Protein AF-0000000087527135 (afdb_homodimer)

Foldseek 3Di:
DALCVLVVLCVVLVHDLCRLCVQQVHDSVVNVCRNVVVDPDAQSSVLSSLVCQLPPDDPDPDDQDFQCVVVVDPCLVVAVCNVVVNRLSSLSDPDGDDVQLVNPGGPSSNVRVVPDCSRVVRD/DALCVLVVLCVVLVHDLCRLCVQQVHDSVVNVCRNVVVDPDAQSSVLSSLVCQLPPDDPDPDDQDFQCVVVVDDCLVVAVCNVVVNRLSSLNDPDGDDVQLVNPDGPSSNVRVVPDCSRVVRD

Organism: NCBI:txid1859131

Solvent-accessible surface area (backbone atoms only — not comparable to full-atom values): 13880 Å² total; per-residue (Å²): 119,52,30,67,53,52,46,49,52,38,53,72,71,68,44,52,66,61,56,45,13,43,50,69,72,49,49,49,65,55,47,51,27,25,49,70,56,79,36,82,61,52,67,74,58,50,49,50,52,49,50,48,52,59,32,38,68,56,93,68,73,73,73,80,56,34,36,44,74,77,68,64,52,88,58,45,89,79,17,48,28,50,46,30,68,25,34,56,43,41,79,74,50,44,70,43,69,51,76,87,42,67,72,48,57,72,70,62,24,47,63,50,39,70,73,30,64,60,51,51,77,50,105,119,50,29,66,52,52,46,48,52,38,54,73,71,69,43,50,63,61,56,45,14,44,48,70,71,51,50,50,66,56,46,52,28,25,49,70,56,79,36,82,62,51,68,73,57,52,50,49,54,50,50,47,52,58,30,39,69,55,94,67,75,73,74,80,57,34,36,45,74,76,68,64,52,86,60,45,87,80,17,48,29,51,46,31,68,27,32,57,42,42,79,72,51,43,68,43,70,51,75,86,40,69,73,46,55,71,71,64,23,47,66,51,39,68,73,30,62,60,52,49,74,50,101

InterPro domains:
  IPR001387 Cro/C1-type, helix-turn-helix domain [PF01381] (9-40)
  IPR001387 Cro/C1-type, helix-turn-helix domain [PS50943] (8-37)
  IPR001387 Cro/C1-type, helix-turn-helix domain [cd00093] (9-37)
  IPR010982 Lambda repressor-like, DNA-binding domain superfamily [G3DSA:1.10.260.40] (1-66)
  IPR010982 Lambda repressor-like, DNA-binding domain superfamily [SSF47413] (1-45)

Radius of gyration: 17.7 Å; Cα contacts (8 Å, |Δi|>4): 325; chains: 2; bounding box: 41×42×46 Å

Secondary structure (DSSP, 8-state):
--HHHHHHHHHHTT--HHHHHHHHTS-HHHHHHHHHTSSPPPHHHHHHHHHHHHTS--SS-PPPPPHHHHHT-S-GGGSHHHHTT-GGGTTTSSS---TTTTT--HHHHHHHHTTSHHHHTT-/--HHHHHHHHHHTT--HHHHHHHHTS-HHHHHHHHHTSSPPPHHHHHHHHHHHHTS--SS-PPPPPHHHHHT-S-GGGSHHHHTT-GGGTTTSSS---TTTTT--HHHHHHHHTTSHHHHTT-

Nearest PDB structures (foldseek):
  2ox6-assembly2_C  TM=9.110E-01  e=1.730E-02  Shewanella oneidensis MR-1
  2b5a-assembly1_A  TM=8.719E-01  e=1.932E-02  [Bacillus] caldolyticus
  4yba-assembly1_A  TM=8.610E-01  e=1.932E-02  Klebsiella pneumoniae
  1b0n-assembly1_A  TM=8.386E-01  e=1.637E-02  Bacillus subtilis
  8ezt-assembly1_D-2  TM=6.751E-01  e=4.858E-03  Legionella pneumophila

Sequence (246 aa):
MTSNEFSYYRKKLGKTQKSLAGLLGVSIKAVQSYEQGWRSVPLHIERKVYFLLVNRRRNSSGKKKDCWTLTKCDCKKECPAWEFQAGHLCWFLNGTLCACTAGQEGKEKMEICRTCEVLTSQLMTSNEFSYYRKKLGKTQKSLAGLLGVSIKAVQSYEQGWRSVPLHIERKVYFLLVNRRRNSSGKKKDCWTLTKCDCKKECPAWEFQAGHLCWFLNGTLCACTAGQEGKEKMEICRTCEVLTSQL

pLDDT: mean 92.88, std 7.51, range [57.69, 98.75]

Structure (mmCIF, N/CA/C/O backbone):
data_AF-0000000087527135-model_v1
#
loop_
_entity.id
_entity.type
_entity.pdbx_description
1 polymer 'Helix-turn-helix protein'
#
loop_
_atom_site.group_PDB
_atom_site.id
_atom_site.type_symbol
_atom_site.label_atom_id
_atom_site.label_alt_id
_atom_site.label_comp_id
_atom_site.label_asym_id
_atom_site.label_entity_id
_atom_site.label_seq_id
_atom_site.pdbx_PDB_ins_code
_atom_site.Cartn_x
_atom_site.Cartn_y
_atom_site.Cartn_z
_atom_site.occupancy
_atom_site.B_iso_or_equiv
_atom_site.auth_seq_id
_atom_site.auth_comp_id
_atom_site.auth_asym_id
_atom_site.auth_atom_id
_atom_site.pdbx_PDB_model_num
ATOM 1 N N . MET A 1 1 ? 2.307 -13.852 7.641 1 93.88 1 MET A N 1
ATOM 2 C CA . MET A 1 1 ? 2.119 -14.688 6.453 1 93.88 1 MET A CA 1
ATOM 3 C C . MET A 1 1 ? 3.15 -15.805 6.406 1 93.88 1 MET A C 1
ATOM 5 O O . MET A 1 1 ? 4.352 -15.562 6.52 1 93.88 1 MET A O 1
ATOM 9 N N . THR A 1 2 ? 2.646 -17 6.312 1 95.69 2 THR A N 1
ATOM 10 C CA . THR A 1 2 ? 3.547 -18.141 6.25 1 95.69 2 THR A CA 1
ATOM 11 C C . THR A 1 2 ? 4.051 -18.359 4.824 1 95.69 2 THR A C 1
ATOM 13 O O . THR A 1 2 ? 3.543 -17.75 3.883 1 95.69 2 THR A O 1
ATOM 16 N N . SER A 1 3 ? 5.152 -19.25 4.719 1 97.5 3 SER A N 1
ATOM 17 C CA . SER A 1 3 ? 5.684 -19.609 3.406 1 97.5 3 SER A CA 1
ATOM 18 C C . SER A 1 3 ? 4.617 -20.266 2.535 1 97.5 3 SER A C 1
ATOM 20 O O . SER A 1 3 ? 4.516 -19.969 1.342 1 97.5 3 SER A O 1
ATOM 22 N N . ASN A 1 4 ? 3.77 -21.047 3.143 1 97.69 4 ASN A N 1
ATOM 23 C CA . ASN A 1 4 ? 2.707 -21.719 2.398 1 97.69 4 ASN A CA 1
ATOM 24 C C . ASN A 1 4 ? 1.657 -20.734 1.904 1 97.69 4 ASN A C 1
ATOM 26 O O . ASN A 1 4 ? 1.158 -20.859 0.785 1 97.69 4 ASN A O 1
ATOM 30 N N . GLU A 1 5 ? 1.261 -19.828 2.764 1 97.56 5 GLU A N 1
ATOM 31 C CA . GLU A 1 5 ? 0.301 -18.812 2.371 1 97.56 5 GLU A CA 1
ATOM 32 C C . GLU A 1 5 ? 0.837 -17.953 1.223 1 97.56 5 GLU A C 1
ATOM 34 O O . GLU A 1 5 ? 0.1 -17.625 0.293 1 97.56 5 GLU A O 1
ATOM 39 N N . PHE A 1 6 ? 2.172 -17.594 1.327 1 98.38 6 PHE A N 1
ATOM 40 C CA . PHE A 1 6 ? 2.791 -16.781 0.28 1 98.38 6 PHE A CA 1
ATOM 41 C C . PHE A 1 6 ? 2.709 -17.5 -1.067 1 98.38 6 PHE A C 1
ATOM 43 O O . PHE A 1 6 ? 2.338 -16.891 -2.074 1 98.38 6 PHE A O 1
ATOM 50 N N . SER A 1 7 ? 2.98 -18.797 -1.065 1 98.31 7 SER A N 1
ATOM 51 C CA . SER A 1 7 ? 2.904 -19.609 -2.275 1 98.31 7 SER A CA 1
ATOM 52 C C . SER A 1 7 ? 1.469 -19.719 -2.777 1 98.31 7 SER A C 1
ATOM 54 O O . SER A 1 7 ? 1.217 -19.625 -3.98 1 98.31 7 SER A O 1
ATOM 56 N N . TYR A 1 8 ? 0.607 -19.922 -1.831 1 98.5 8 TYR A N 1
ATOM 57 C CA . TYR A 1 8 ? -0.806 -20.047 -2.17 1 98.5 8 TYR A CA 1
ATOM 58 C C . TYR A 1 8 ? -1.317 -18.781 -2.842 1 98.5 8 TYR A C 1
ATOM 60 O O . TYR A 1 8 ? -1.976 -18.844 -3.883 1 98.5 8 TYR A O 1
ATOM 68 N N . TYR A 1 9 ? -1.045 -17.594 -2.25 1 98.19 9 TYR A N 1
ATOM 69 C CA . TYR A 1 9 ? -1.545 -16.328 -2.764 1 98.19 9 TYR A CA 1
ATOM 70 C C . TYR A 1 9 ? -0.886 -15.977 -4.094 1 98.19 9 TYR A C 1
ATOM 72 O O . TYR A 1 9 ? -1.516 -15.375 -4.969 1 98.19 9 TYR A O 1
ATOM 80 N N . ARG A 1 10 ? 0.427 -16.328 -4.25 1 98.38 10 ARG A N 1
ATOM 81 C CA . ARG A 1 10 ? 1.048 -16.125 -5.555 1 98.38 10 ARG A CA 1
ATOM 82 C C . ARG A 1 10 ? 0.297 -16.891 -6.645 1 98.38 10 ARG A C 1
ATOM 84 O O . ARG A 1 10 ? 0.022 -16.328 -7.711 1 98.38 10 ARG A O 1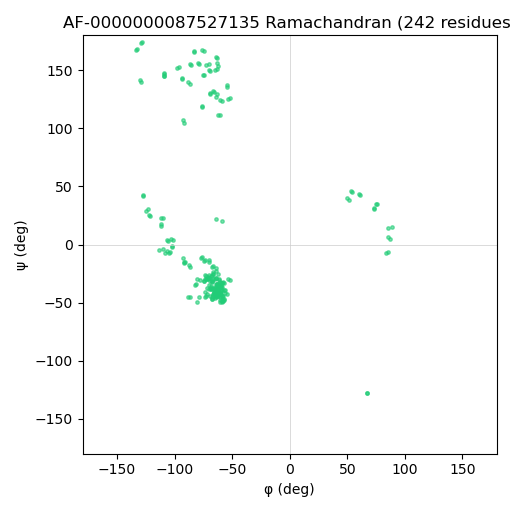
ATOM 91 N N . LYS A 1 11 ? 0.031 -18.156 -6.379 1 98.19 11 LYS A N 1
ATOM 92 C CA . LYS A 1 11 ? -0.678 -18.984 -7.344 1 98.19 11 LYS A CA 1
ATOM 93 C C . LYS A 1 11 ? -2.09 -18.469 -7.59 1 98.19 11 LYS A C 1
ATOM 95 O O . LYS A 1 11 ? -2.58 -18.5 -8.719 1 98.19 11 LYS A O 1
ATOM 100 N N . LYS A 1 12 ? -2.723 -18 -6.496 1 97.06 12 LYS A N 1
ATOM 101 C CA . LYS A 1 12 ? -4.062 -17.438 -6.625 1 97.06 12 LYS A CA 1
ATOM 102 C C . LYS A 1 12 ? -4.055 -16.203 -7.531 1 97.06 12 LYS A C 1
ATOM 104 O O . LYS A 1 12 ? -5.016 -15.961 -8.266 1 97.06 12 LYS A O 1
ATOM 109 N N . LEU A 1 13 ? -3.006 -15.422 -7.484 1 97.06 13 LEU A N 1
ATOM 110 C CA . LEU A 1 13 ? -2.84 -14.25 -8.336 1 97.06 13 LEU A CA 1
ATOM 111 C C . LEU A 1 13 ? -2.518 -14.664 -9.773 1 97.06 13 LEU A C 1
ATOM 113 O O . LEU A 1 13 ? -2.533 -13.836 -10.68 1 97.06 13 LEU A O 1
ATOM 117 N N . GLY A 1 14 ? -2.16 -15.969 -9.969 1 96.81 14 GLY A N 1
ATOM 118 C CA . GLY A 1 14 ? -1.789 -16.469 -11.281 1 96.81 14 GLY A CA 1
ATOM 119 C C . GLY A 1 14 ? -0.428 -15.992 -11.742 1 96.81 14 GLY A C 1
ATOM 120 O O . GLY A 1 14 ? -0.217 -15.766 -12.938 1 96.81 14 GLY A O 1
ATOM 121 N N . LYS A 1 15 ? 0.457 -15.766 -10.844 1 98.06 15 LYS A N 1
ATOM 122 C CA . LYS A 1 15 ? 1.762 -15.211 -11.203 1 98.06 15 LYS A CA 1
ATOM 123 C C . LYS A 1 15 ? 2.861 -16.266 -11.055 1 98.06 15 LYS A C 1
ATOM 125 O O . LYS A 1 15 ? 2.82 -17.094 -10.141 1 98.06 15 LYS A O 1
ATOM 130 N N . THR A 1 16 ? 3.846 -16.172 -11.898 1 98.44 16 THR A N 1
ATOM 131 C CA . THR A 1 16 ? 5.09 -16.906 -11.695 1 98.44 16 THR A CA 1
ATOM 132 C C . THR A 1 16 ? 5.938 -16.234 -10.617 1 98.44 16 THR A C 1
ATOM 134 O O . THR A 1 16 ? 5.629 -15.125 -10.18 1 98.44 16 THR A O 1
ATOM 137 N N . GLN A 1 17 ? 6.973 -16.984 -10.18 1 98.56 17 GLN A N 1
ATOM 138 C CA . GLN A 1 17 ? 7.871 -16.375 -9.195 1 98.56 17 GLN A CA 1
ATOM 139 C C . GLN A 1 17 ? 8.523 -15.117 -9.758 1 98.56 17 GLN A C 1
ATOM 141 O O . GLN A 1 17 ? 8.672 -14.117 -9.047 1 98.56 17 GLN A O 1
ATOM 146 N N . LYS A 1 18 ? 8.836 -15.148 -11 1 97.75 18 LYS A N 1
ATOM 147 C CA . LYS A 1 18 ? 9.469 -14.008 -11.664 1 97.75 18 LYS A CA 1
ATOM 148 C C . LYS A 1 18 ? 8.508 -12.82 -11.758 1 97.75 18 LYS A C 1
ATOM 150 O O . LYS A 1 18 ? 8.883 -11.688 -11.445 1 97.75 18 LYS A O 1
ATOM 155 N N . SER A 1 19 ? 7.281 -13.062 -12.18 1 96.94 19 SER A N 1
ATOM 156 C CA . SER A 1 19 ? 6.285 -12.008 -12.336 1 96.94 19 SER A CA 1
ATOM 157 C C . SER A 1 19 ? 5.941 -11.375 -10.992 1 96.94 19 SER A C 1
ATOM 159 O O . SER A 1 19 ? 5.84 -10.148 -10.891 1 96.94 19 SER A O 1
ATOM 161 N N . LEU A 1 20 ? 5.77 -12.203 -9.961 1 98.06 20 LEU A N 1
ATOM 162 C CA . LEU A 1 20 ? 5.453 -11.672 -8.641 1 98.06 20 LEU A CA 1
ATOM 163 C C . LEU A 1 20 ? 6.605 -10.836 -8.094 1 98.06 20 LEU A C 1
ATOM 165 O O . LEU A 1 20 ? 6.387 -9.797 -7.469 1 98.06 20 LEU A O 1
ATOM 169 N N . ALA A 1 21 ? 7.848 -11.312 -8.32 1 97.5 21 ALA A N 1
ATOM 170 C CA . ALA A 1 21 ? 9.023 -10.555 -7.887 1 97.5 21 ALA A CA 1
ATOM 171 C C . ALA A 1 21 ? 9.023 -9.148 -8.469 1 97.5 21 ALA A C 1
ATOM 173 O O . ALA A 1 21 ? 9.32 -8.18 -7.766 1 97.5 21 ALA A O 1
ATOM 174 N N . GLY A 1 22 ? 8.656 -9.055 -9.711 1 94.56 22 GLY A N 1
ATOM 175 C CA . GLY A 1 22 ? 8.547 -7.754 -10.359 1 94.56 22 GLY A CA 1
ATOM 176 C C . GLY A 1 22 ? 7.477 -6.871 -9.75 1 94.56 22 GLY A C 1
ATOM 177 O O . GLY A 1 22 ? 7.699 -5.676 -9.531 1 94.56 22 GLY A O 1
ATOM 178 N N . LEU A 1 23 ? 6.336 -7.414 -9.438 1 95.44 23 LEU A N 1
ATOM 179 C CA . LEU A 1 23 ? 5.223 -6.668 -8.867 1 95.44 23 LEU A CA 1
ATOM 180 C C . LEU A 1 23 ? 5.559 -6.184 -7.457 1 95.44 23 LEU A C 1
ATOM 182 O O . LEU A 1 23 ? 5.105 -5.117 -7.039 1 95.44 23 LEU A O 1
ATOM 186 N N . LEU A 1 24 ? 6.398 -6.992 -6.762 1 96 24 LEU A N 1
ATOM 187 C CA . LEU A 1 24 ? 6.727 -6.672 -5.379 1 96 24 LEU A CA 1
ATOM 188 C C . LEU A 1 24 ? 7.984 -5.812 -5.301 1 96 24 LEU A C 1
ATOM 190 O O . LEU A 1 24 ? 8.266 -5.211 -4.266 1 96 24 LEU A O 1
ATOM 194 N N . GLY A 1 25 ? 8.719 -5.758 -6.363 1 93.12 25 GLY A N 1
ATOM 195 C CA . GLY A 1 25 ? 9.953 -4.992 -6.375 1 93.12 25 GLY A CA 1
ATOM 196 C C . GLY A 1 25 ? 11.086 -5.672 -5.629 1 93.12 25 GLY A C 1
ATOM 197 O O . GLY A 1 25 ? 11.859 -5.012 -4.926 1 93.12 25 GLY A O 1
ATOM 198 N N . VAL A 1 26 ? 11.109 -6.949 -5.703 1 95.25 26 VAL A N 1
ATOM 199 C CA . VAL A 1 26 ? 12.172 -7.715 -5.062 1 95.25 26 VAL A CA 1
ATOM 200 C C . VAL A 1 26 ? 12.781 -8.695 -6.062 1 95.25 26 VAL A C 1
ATOM 202 O O . VAL A 1 26 ? 12.32 -8.789 -7.203 1 95.25 26 VAL A O 1
ATOM 205 N N . SER A 1 27 ? 13.844 -9.344 -5.648 1 96.81 27 SER A N 1
ATOM 206 C CA . SER A 1 27 ? 14.492 -10.32 -6.52 1 96.81 27 SER A CA 1
ATOM 207 C C . SER A 1 27 ? 13.734 -11.641 -6.535 1 96.81 27 SER A C 1
ATOM 209 O O . SER A 1 27 ? 13.023 -11.969 -5.586 1 96.81 27 SER A O 1
ATOM 211 N N . ILE A 1 28 ? 13.93 -12.383 -7.652 1 97.94 28 ILE A N 1
ATOM 212 C CA . ILE A 1 28 ? 13.344 -13.719 -7.75 1 97.94 28 ILE A CA 1
ATOM 213 C C . ILE A 1 28 ? 13.859 -14.594 -6.609 1 97.94 28 ILE A C 1
ATOM 215 O O . ILE A 1 28 ? 13.133 -15.438 -6.086 1 97.94 28 ILE A O 1
ATOM 219 N N . LYS A 1 29 ? 15.07 -14.391 -6.18 1 98.56 29 LYS A N 1
ATOM 220 C CA . LYS A 1 29 ? 15.648 -15.148 -5.074 1 98.56 29 LYS A CA 1
ATOM 221 C C . LYS A 1 29 ? 14.914 -14.867 -3.768 1 98.56 29 LYS A C 1
ATOM 223 O O . LYS A 1 29 ? 14.75 -15.766 -2.936 1 98.56 29 LYS A O 1
ATOM 228 N N . ALA A 1 30 ? 14.5 -13.594 -3.605 1 98.31 30 ALA A N 1
ATOM 229 C CA . ALA A 1 30 ? 13.734 -13.25 -2.408 1 98.31 30 ALA A CA 1
ATOM 230 C C . ALA A 1 30 ? 12.406 -13.992 -2.375 1 98.31 30 ALA A C 1
ATOM 232 O O . ALA A 1 30 ? 12.016 -14.539 -1.34 1 98.31 30 ALA A O 1
ATOM 233 N N . VAL A 1 31 ? 11.781 -14.07 -3.455 1 98.62 31 VAL A N 1
ATOM 234 C CA . VAL A 1 31 ? 10.508 -14.773 -3.553 1 98.62 31 VAL A CA 1
ATOM 235 C C . VAL A 1 31 ? 10.711 -16.266 -3.271 1 98.62 31 VAL A C 1
ATOM 237 O O . VAL A 1 31 ? 9.945 -16.859 -2.52 1 98.62 31 VAL A O 1
ATOM 240 N N . GLN A 1 32 ? 11.781 -16.75 -3.936 1 98.69 32 GLN A N 1
ATOM 241 C CA . GLN A 1 32 ? 12.086 -18.156 -3.703 1 98.69 32 GLN A CA 1
ATOM 242 C C . GLN A 1 32 ? 12.367 -18.422 -2.227 1 98.69 32 GLN A C 1
ATOM 244 O O . GLN A 1 32 ? 11.898 -19.422 -1.671 1 98.69 32 GLN A O 1
ATOM 249 N N . SER A 1 33 ? 13.023 -17.562 -1.565 1 98.62 33 SER A N 1
ATOM 250 C CA . SER A 1 33 ? 13.367 -17.703 -0.153 1 98.62 33 SER A CA 1
ATOM 251 C C . SER A 1 33 ? 12.125 -17.625 0.727 1 98.62 33 SER A C 1
ATOM 253 O O . SER A 1 33 ? 12.008 -18.344 1.725 1 98.62 33 SER A O 1
ATOM 255 N N . TYR A 1 34 ? 11.156 -16.766 0.407 1 98.44 34 TYR A N 1
ATOM 256 C CA . TYR A 1 34 ? 9.906 -16.672 1.147 1 98.44 34 TYR A CA 1
ATOM 257 C C . TYR A 1 34 ? 9.109 -17.969 1.03 1 98.44 34 TYR A C 1
ATOM 259 O O . TYR A 1 34 ? 8.594 -18.484 2.027 1 98.44 34 TYR A O 1
ATOM 267 N N . GLU A 1 35 ? 9.086 -18.516 -0.219 1 98.12 35 GLU A N 1
ATOM 268 C CA . GLU A 1 35 ? 8.25 -19.688 -0.49 1 98.12 35 GLU A CA 1
ATOM 269 C C . GLU A 1 35 ? 8.852 -20.938 0.13 1 98.12 35 GLU A C 1
ATOM 271 O O . GLU A 1 35 ? 8.117 -21.875 0.478 1 98.12 35 GLU A O 1
ATOM 276 N N . GLN A 1 36 ? 10.117 -20.938 0.292 1 97.69 36 GLN A N 1
ATOM 277 C CA . GLN A 1 36 ? 10.797 -22.094 0.834 1 97.69 36 GLN A CA 1
ATOM 278 C C . GLN A 1 36 ? 10.93 -22 2.352 1 97.69 36 GLN A C 1
ATOM 280 O O . GLN A 1 36 ? 11.281 -22.984 3.01 1 97.69 36 GLN A O 1
ATOM 285 N N . GLY A 1 37 ? 10.734 -20.859 2.887 1 97.38 37 GLY A N 1
ATOM 286 C CA . GLY A 1 37 ? 10.812 -20.672 4.328 1 97.38 37 GLY A CA 1
ATOM 287 C C . GLY A 1 37 ? 12.211 -20.344 4.812 1 97.38 37 GLY A C 1
ATOM 288 O O . GLY A 1 37 ? 12.477 -20.375 6.012 1 97.38 37 GLY A O 1
ATOM 289 N N . TRP A 1 38 ? 13.117 -19.969 3.93 1 97.5 38 TRP A N 1
ATOM 290 C CA . TRP A 1 38 ? 14.477 -19.594 4.301 1 97.5 38 TRP A CA 1
ATOM 291 C C . TRP A 1 38 ? 14.508 -18.219 4.945 1 97.5 38 TRP A C 1
ATOM 293 O O . TRP A 1 38 ? 15.383 -17.938 5.77 1 97.5 38 TRP A O 1
ATOM 303 N N . ARG A 1 39 ? 13.547 -17.375 4.48 1 96.69 39 ARG A N 1
ATOM 304 C CA . ARG A 1 39 ? 13.344 -16.047 5.043 1 96.69 39 ARG A CA 1
ATOM 305 C C . ARG A 1 39 ? 11.883 -15.812 5.387 1 96.69 39 ARG A C 1
ATOM 307 O O . ARG A 1 39 ? 10.984 -16.25 4.652 1 96.69 39 ARG A O 1
ATOM 314 N N . SER A 1 40 ? 11.727 -15.148 6.5 1 97.06 40 SER A N 1
ATOM 315 C CA . SER A 1 40 ? 10.359 -14.742 6.797 1 97.06 40 SER A CA 1
ATOM 316 C C . SER A 1 40 ? 9.891 -13.648 5.84 1 97.06 40 SER A C 1
ATOM 318 O O . SER A 1 40 ? 10.695 -12.852 5.359 1 97.06 40 SER A O 1
ATOM 320 N N . VAL A 1 41 ? 8.594 -13.656 5.598 1 97.12 41 VAL A N 1
ATOM 321 C CA . VAL A 1 41 ? 8.023 -12.633 4.727 1 97.12 41 VAL A CA 1
ATOM 322 C C . VAL A 1 41 ? 7.922 -11.312 5.48 1 97.12 41 VAL A C 1
ATOM 324 O O . VAL A 1 41 ? 7.203 -11.219 6.48 1 97.12 41 VAL A O 1
ATOM 327 N N . PRO A 1 42 ? 8.609 -10.305 4.992 1 95 42 PRO A N 1
ATOM 328 C CA . PRO A 1 42 ? 8.484 -9.008 5.656 1 95 42 PRO A CA 1
ATOM 329 C C . PRO A 1 42 ? 7.059 -8.453 5.605 1 95 42 PRO A C 1
ATOM 331 O O . PR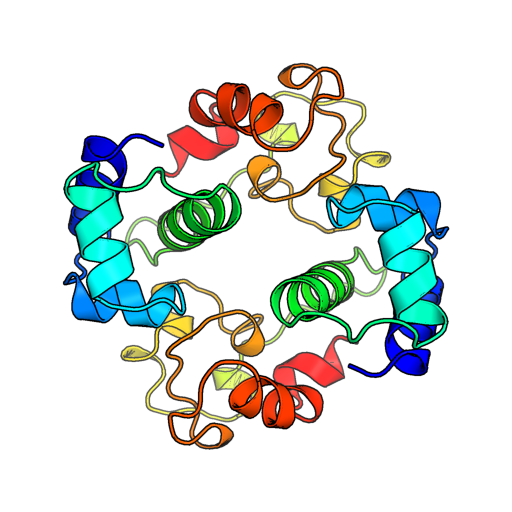O A 1 42 ? 6.316 -8.742 4.66 1 95 42 PRO A O 1
ATOM 334 N N . LEU A 1 43 ? 6.711 -7.629 6.566 1 93.62 43 LEU A N 1
ATOM 335 C CA . LEU A 1 43 ? 5.367 -7.082 6.703 1 93.62 43 LEU A CA 1
ATOM 336 C C . LEU A 1 43 ? 4.969 -6.301 5.457 1 93.62 43 LEU A C 1
ATOM 338 O O . LEU A 1 43 ? 3.826 -6.387 5 1 93.62 43 LEU A O 1
ATOM 342 N N . HIS A 1 44 ? 5.926 -5.41 4.984 1 92.12 44 HIS A N 1
ATOM 343 C CA . HIS A 1 44 ? 5.59 -4.57 3.842 1 92.12 44 HIS A CA 1
ATOM 344 C C . HIS A 1 44 ? 5.34 -5.414 2.594 1 92.12 44 HIS A C 1
ATOM 346 O O . HIS A 1 44 ? 4.539 -5.035 1.734 1 92.12 44 HIS A O 1
ATOM 352 N N . ILE A 1 45 ? 5.953 -6.629 2.42 1 95.69 45 ILE A N 1
ATOM 353 C CA . ILE A 1 45 ? 5.727 -7.543 1.306 1 95.69 45 ILE A CA 1
ATOM 354 C C . ILE A 1 45 ? 4.363 -8.219 1.459 1 95.69 45 ILE A C 1
ATOM 356 O O . ILE A 1 45 ? 3.613 -8.344 0.487 1 95.69 45 ILE A O 1
ATOM 360 N N . GLU A 1 46 ? 4.047 -8.594 2.723 1 96.88 46 GLU A N 1
ATOM 361 C CA . GLU A 1 46 ? 2.746 -9.188 3.012 1 96.88 46 GLU A CA 1
ATOM 362 C C . GLU A 1 46 ? 1.61 -8.242 2.631 1 96.88 46 GLU A C 1
ATOM 364 O O . GLU A 1 46 ? 0.651 -8.648 1.973 1 96.88 46 GLU A O 1
ATOM 369 N N . ARG A 1 47 ? 1.717 -7.039 3.037 1 95.56 47 ARG A N 1
ATOM 370 C CA . ARG A 1 47 ? 0.681 -6.051 2.758 1 95.56 47 ARG A CA 1
ATOM 371 C C . ARG A 1 47 ? 0.531 -5.824 1.258 1 95.56 47 ARG A C 1
ATOM 373 O O . ARG A 1 47 ? -0.582 -5.633 0.762 1 95.56 47 ARG A O 1
ATOM 380 N N . LYS A 1 48 ? 1.669 -5.801 0.56 1 96 48 LYS A N 1
ATOM 381 C CA . LYS A 1 48 ? 1.604 -5.613 -0.887 1 96 48 LYS A CA 1
ATOM 382 C C . LYS A 1 48 ? 0.893 -6.785 -1.561 1 96 48 LYS A C 1
ATOM 384 O O . LYS A 1 48 ? 0.135 -6.59 -2.514 1 96 48 LYS A O 1
ATOM 389 N N . VAL A 1 49 ? 1.118 -8.023 -1.141 1 97.75 49 VAL A N 1
ATOM 390 C CA . VAL A 1 49 ? 0.45 -9.203 -1.688 1 97.75 49 VAL A CA 1
ATOM 391 C C . VAL A 1 49 ? -1.059 -9.086 -1.478 1 97.75 49 VAL A C 1
ATOM 393 O O . VAL A 1 49 ? -1.84 -9.297 -2.408 1 97.75 49 VAL A O 1
ATOM 396 N N . TYR A 1 50 ? -1.431 -8.688 -0.266 1 97.38 50 TYR A N 1
ATOM 397 C CA . TYR A 1 50 ? -2.852 -8.516 0.016 1 97.38 50 TYR A CA 1
ATOM 398 C C . TYR A 1 50 ? -3.451 -7.41 -0.844 1 97.38 50 TYR A C 1
ATOM 400 O O . TYR A 1 50 ? -4.586 -7.523 -1.312 1 97.38 50 TYR A O 1
ATOM 408 N N . PHE A 1 51 ? -2.717 -6.316 -1.019 1 96.69 51 PHE A N 1
ATOM 409 C CA . PHE A 1 51 ? -3.186 -5.207 -1.842 1 96.69 51 PHE A CA 1
ATOM 410 C C . PHE A 1 51 ? -3.488 -5.676 -3.26 1 96.69 51 PHE A C 1
ATOM 412 O O . PHE A 1 51 ? -4.523 -5.32 -3.83 1 96.69 51 PHE A O 1
ATOM 419 N N . LEU A 1 52 ? -2.58 -6.484 -3.803 1 96.88 52 LEU A N 1
ATOM 420 C CA . LEU A 1 52 ? -2.775 -7.008 -5.152 1 96.88 52 LEU A CA 1
ATOM 421 C C . LEU A 1 52 ? -3.99 -7.926 -5.207 1 96.88 52 LEU A C 1
ATOM 423 O O . LEU A 1 52 ? -4.781 -7.863 -6.152 1 96.88 52 LEU A O 1
ATOM 427 N N . LEU A 1 53 ? -4.172 -8.719 -4.184 1 96.5 53 LEU A N 1
ATOM 428 C CA . LEU A 1 53 ? -5.277 -9.672 -4.152 1 96.5 53 LEU A CA 1
ATOM 429 C C . LEU A 1 53 ? -6.617 -8.945 -4.059 1 96.5 53 LEU A C 1
ATOM 431 O O . LEU A 1 53 ? -7.566 -9.297 -4.762 1 96.5 53 LEU A O 1
ATOM 435 N N . VAL A 1 54 ? -6.68 -7.988 -3.217 1 94.81 54 VAL A N 1
ATOM 436 C CA . VAL A 1 54 ? -7.922 -7.277 -2.93 1 94.81 54 VAL A CA 1
ATOM 437 C C . VAL A 1 54 ? -8.328 -6.438 -4.141 1 94.81 54 VAL A C 1
ATOM 439 O O . VAL A 1 54 ? -9.516 -6.277 -4.422 1 94.81 54 VAL A O 1
ATOM 442 N N . ASN A 1 55 ? -7.371 -5.945 -4.895 1 93.81 55 ASN A N 1
ATOM 443 C CA . ASN A 1 55 ? -7.656 -5.02 -5.984 1 93.81 55 ASN A CA 1
ATOM 444 C C . ASN A 1 55 ? -7.633 -5.723 -7.34 1 93.81 55 ASN A C 1
ATOM 446 O O . ASN A 1 55 ? -7.715 -5.074 -8.383 1 93.81 55 ASN A O 1
ATOM 450 N N . ARG A 1 56 ? -7.445 -7.082 -7.293 1 93.25 56 ARG A N 1
ATOM 451 C CA . ARG A 1 56 ? -7.422 -7.832 -8.539 1 93.25 56 ARG A CA 1
ATOM 452 C C . ARG A 1 56 ? -8.773 -7.754 -9.258 1 93.25 56 ARG A C 1
ATOM 454 O O . ARG A 1 56 ? -9.82 -7.891 -8.625 1 93.25 56 ARG A O 1
ATOM 461 N N . ARG A 1 57 ? -8.711 -7.367 -10.477 1 89.19 57 ARG A N 1
ATOM 462 C CA . ARG A 1 57 ? -9.93 -7.289 -11.273 1 89.19 57 ARG A CA 1
ATOM 463 C C . ARG A 1 57 ? -10.602 -8.656 -11.383 1 89.19 57 ARG A C 1
ATOM 465 O O . ARG A 1 57 ? -9.961 -9.641 -11.773 1 89.19 57 ARG A O 1
ATOM 472 N N . ARG A 1 58 ? -11.844 -8.727 -10.672 1 78 58 ARG A N 1
ATOM 473 C CA . ARG A 1 58 ? -12.633 -9.953 -10.734 1 78 58 ARG A CA 1
ATOM 474 C C . ARG A 1 58 ? -13.898 -9.742 -11.555 1 78 58 ARG A C 1
ATOM 476 O O . ARG A 1 58 ? -14.305 -8.609 -11.805 1 78 58 ARG A O 1
ATOM 483 N N . ASN A 1 59 ? -14.266 -10.766 -12.203 1 66.75 59 ASN A N 1
ATOM 484 C CA . ASN A 1 59 ? -15.523 -10.727 -12.945 1 66.75 59 ASN A CA 1
ATOM 485 C C . ASN A 1 59 ? -16.688 -10.297 -12.062 1 66.75 59 ASN A C 1
ATOM 487 O O . ASN A 1 59 ? -17.656 -9.711 -12.547 1 66.75 59 ASN A O 1
ATOM 491 N N . SER A 1 60 ? -16.531 -10.648 -10.758 1 60.91 60 SER A N 1
ATOM 492 C CA . SER A 1 60 ? -17.672 -10.305 -9.906 1 60.91 60 SER A CA 1
ATOM 493 C C . SER A 1 60 ? -17.484 -8.938 -9.258 1 60.91 60 SER A C 1
ATOM 495 O O . SER A 1 60 ? -16.359 -8.57 -8.883 1 60.91 60 SER A O 1
ATOM 497 N N . SER A 1 61 ? -18.203 -7.98 -9.711 1 58.09 61 SER A N 1
ATOM 498 C CA . SER A 1 61 ? -18.141 -6.551 -9.43 1 58.09 61 SER A CA 1
ATOM 499 C C . SER A 1 61 ? -18.453 -6.266 -7.961 1 58.09 61 SER A C 1
ATOM 501 O O . SER A 1 61 ? -18.969 -5.203 -7.625 1 58.09 61 SER A O 1
ATOM 503 N N . GLY A 1 62 ? -18.312 -7.152 -7.09 1 62.03 62 GLY A N 1
ATOM 504 C CA . GLY A 1 62 ? -18.828 -6.629 -5.836 1 62.03 62 GLY A CA 1
ATOM 505 C C . GLY A 1 62 ? -17.984 -5.52 -5.25 1 62.03 62 GLY A C 1
ATOM 506 O O . GLY A 1 62 ? -16.766 -5.496 -5.441 1 62.03 62 GLY A O 1
ATOM 507 N N . LYS A 1 63 ? -18.625 -4.559 -4.934 1 75.31 63 LYS A N 1
ATOM 508 C CA . LYS A 1 63 ? -18.016 -3.377 -4.328 1 75.31 63 LYS A CA 1
ATOM 509 C C . LYS A 1 63 ? -17.328 -3.727 -3.006 1 75.31 63 LYS A C 1
ATOM 511 O O . LYS A 1 63 ? -17.875 -4.488 -2.203 1 75.31 63 LYS A O 1
ATOM 516 N N . LYS A 1 64 ? -16.031 -3.41 -2.859 1 87.12 64 LYS A N 1
ATOM 517 C CA . LYS A 1 64 ? -15.352 -3.496 -1.572 1 87.12 64 LYS A CA 1
ATOM 518 C C . LYS A 1 64 ? -16.094 -2.705 -0.5 1 87.12 64 LYS A C 1
ATOM 520 O O . LYS A 1 64 ? -16.547 -1.583 -0.748 1 87.12 64 LYS A O 1
ATOM 525 N N . LYS A 1 65 ? -16.406 -3.473 0.616 1 92.69 65 LYS A N 1
ATOM 526 C CA . LYS A 1 65 ? -17.094 -2.791 1.71 1 92.69 65 LYS A CA 1
ATOM 527 C C . LYS A 1 65 ? -16.094 -2.131 2.658 1 92.69 65 LYS A C 1
ATOM 529 O O . LYS A 1 65 ? -15.047 -2.701 2.957 1 92.69 65 LYS A O 1
ATOM 534 N N . ASP A 1 66 ? -16.422 -1.016 3.027 1 95.44 66 ASP A N 1
ATOM 535 C CA . ASP A 1 66 ? -15.586 -0.323 4.004 1 95.44 66 ASP A CA 1
ATOM 536 C C . ASP A 1 66 ? -15.695 -0.975 5.379 1 95.44 66 ASP A C 1
ATOM 538 O O . ASP A 1 66 ? -16.719 -1.573 5.711 1 95.44 66 ASP A O 1
ATOM 542 N N . CYS A 1 67 ? -14.703 -0.812 6.188 1 96.38 67 CYS A N 1
ATOM 543 C CA . CYS A 1 67 ? -14.633 -1.478 7.484 1 96.38 67 CYS A CA 1
ATOM 544 C C . CYS A 1 67 ? -15.773 -1.02 8.391 1 96.38 67 CYS A C 1
ATOM 546 O O . CYS A 1 67 ? -16.312 -1.812 9.156 1 96.38 67 CYS A O 1
ATOM 548 N N . TRP A 1 68 ? -16.156 0.213 8.266 1 94.88 68 TRP A N 1
ATOM 549 C CA . TRP A 1 68 ? -17.203 0.708 9.164 1 94.88 68 TRP A CA 1
ATOM 550 C C . TRP A 1 68 ? -18.562 0.114 8.805 1 94.88 68 TRP A C 1
ATOM 552 O O . TRP A 1 68 ? -19.453 0.029 9.648 1 94.88 68 TRP A O 1
ATOM 562 N N . THR A 1 69 ? -18.75 -0.192 7.586 1 94.31 69 THR A N 1
ATOM 563 C CA . THR A 1 69 ? -19.984 -0.857 7.176 1 94.31 69 THR A CA 1
ATOM 564 C C . THR A 1 69 ? -20.031 -2.291 7.695 1 94.31 69 THR A C 1
ATOM 566 O O . THR A 1 69 ? -21.062 -2.76 8.164 1 94.31 69 THR A O 1
ATOM 569 N N . LEU A 1 70 ? -18.922 -2.982 7.691 1 93.81 70 LEU A N 1
ATOM 570 C CA . LEU A 1 70 ? -18.859 -4.387 8.07 1 93.81 70 LEU A CA 1
ATOM 571 C C . LEU A 1 70 ? -18.812 -4.539 9.594 1 93.81 70 LEU A C 1
ATOM 573 O O . LEU A 1 70 ? -19.406 -5.461 10.148 1 93.81 70 LEU A O 1
ATOM 577 N N . THR A 1 71 ? -18.172 -3.617 10.266 1 90.94 71 THR A N 1
ATOM 578 C CA . THR A 1 71 ? -17.953 -3.775 11.695 1 90.94 71 THR A CA 1
ATOM 579 C C . THR A 1 71 ? -18.891 -2.875 12.492 1 90.94 71 THR A C 1
ATOM 581 O O . THR A 1 71 ? -18.922 -2.932 13.719 1 90.94 71 THR A O 1
ATOM 584 N N . LYS A 1 72 ? -19.641 -1.981 11.805 1 91.5 72 LYS A N 1
ATOM 585 C CA . LYS A 1 72 ? -20.531 -1.012 12.453 1 91.5 72 LYS A CA 1
ATOM 586 C C . LYS A 1 72 ? -19.734 -0.08 13.367 1 91.5 72 LYS A C 1
ATOM 588 O O . LYS A 1 72 ? -20.125 0.134 14.523 1 91.5 72 LYS A O 1
ATOM 593 N N . CYS A 1 73 ? -18.641 0.331 12.891 1 92.31 73 CYS A N 1
ATOM 594 C CA . CYS A 1 73 ? -17.766 1.232 13.617 1 92.31 73 CYS A CA 1
ATOM 595 C C . CYS A 1 73 ? -18.406 2.598 13.812 1 92.31 73 CYS A C 1
ATOM 597 O O . CYS A 1 73 ? -18.891 3.205 12.852 1 92.31 73 CYS A O 1
ATOM 599 N N . ASP A 1 74 ? -18.375 3.119 15.055 1 88.62 74 ASP A N 1
ATOM 600 C CA . ASP A 1 74 ? -19.016 4.391 15.352 1 88.62 74 ASP A CA 1
ATOM 601 C C . ASP A 1 74 ? -17.984 5.504 15.531 1 88.62 74 ASP A C 1
ATOM 603 O O . ASP A 1 74 ? -18.344 6.641 15.852 1 88.62 74 ASP A O 1
ATOM 607 N N . CYS A 1 75 ? -16.734 5.234 15.352 1 89.31 75 CYS A N 1
ATOM 608 C CA . CYS A 1 75 ? -15.719 6.258 15.547 1 89.31 75 CYS A CA 1
ATOM 609 C C . CYS A 1 75 ? -14.914 6.473 14.273 1 89.31 75 CYS A C 1
ATOM 611 O O . CYS A 1 75 ? -13.758 6.895 14.328 1 89.31 75 CYS A O 1
ATOM 613 N N . LYS A 1 76 ? -15.547 6.141 13.125 1 91.44 76 LYS A N 1
ATOM 614 C CA . LYS A 1 76 ? -14.828 6.184 11.852 1 91.44 76 LYS A CA 1
ATOM 615 C C . LYS A 1 76 ? -14.344 7.594 11.539 1 91.44 76 LYS A C 1
ATOM 617 O O . LYS A 1 76 ? -13.266 7.773 10.969 1 91.44 76 LYS A O 1
ATOM 622 N N . LYS A 1 77 ? -15.008 8.648 11.953 1 93.5 77 LYS A N 1
ATOM 623 C CA . LYS A 1 77 ? -14.695 10.023 11.562 1 93.5 77 LYS A CA 1
ATOM 624 C C . LYS A 1 77 ? -13.344 10.461 12.125 1 93.5 77 LYS A C 1
ATOM 626 O O . LYS A 1 77 ? -12.734 11.406 11.625 1 93.5 77 LYS A O 1
ATOM 631 N N . GLU A 1 78 ? -12.859 9.727 13.156 1 93.06 78 GLU A N 1
ATOM 632 C CA . GLU A 1 78 ? -11.57 10.062 13.766 1 93.06 78 GLU A CA 1
ATOM 633 C C . GLU A 1 78 ? -10.469 9.117 13.289 1 93.06 78 GLU A C 1
ATOM 635 O O . GLU A 1 78 ? -9.305 9.289 13.641 1 93.06 78 GLU A O 1
ATOM 640 N N . CYS A 1 79 ? -10.82 8.227 12.523 1 94.94 79 CYS A N 1
ATOM 641 C CA . CYS A 1 79 ? -9.906 7.164 12.117 1 94.94 79 CYS A CA 1
ATOM 642 C C . CYS A 1 79 ? -9.203 7.516 10.812 1 94.94 79 CYS A C 1
ATOM 644 O O . CYS A 1 79 ? -9.82 8.062 9.898 1 94.94 79 CYS A O 1
ATOM 646 N N . PRO A 1 80 ? -7.977 7.176 10.688 1 95 80 PRO A N 1
ATOM 647 C CA . PRO A 1 80 ? -7.262 7.387 9.422 1 95 80 PRO A CA 1
ATOM 648 C C . PRO A 1 80 ? -7.938 6.691 8.242 1 95 80 PRO A C 1
ATOM 650 O O . PRO A 1 80 ? -7.887 7.188 7.113 1 95 80 PRO A O 1
ATOM 653 N N . ALA A 1 81 ? -8.547 5.562 8.484 1 95.56 81 ALA A N 1
ATOM 654 C CA . ALA A 1 81 ? -9.25 4.879 7.402 1 95.56 81 ALA A CA 1
ATOM 655 C C . ALA A 1 81 ? -10.297 5.789 6.773 1 95.56 81 ALA A C 1
ATOM 657 O O . ALA A 1 81 ? -10.516 5.75 5.559 1 95.56 81 ALA A O 1
ATOM 658 N N . TRP A 1 82 ? -11 6.582 7.586 1 94.81 82 TRP A N 1
ATOM 659 C CA . TRP A 1 82 ? -11.992 7.543 7.113 1 94.81 82 TRP A CA 1
ATOM 660 C C . TRP A 1 82 ? -11.312 8.742 6.461 1 94.81 82 TRP A C 1
ATOM 662 O O . TRP A 1 82 ? -11.695 9.164 5.367 1 94.81 82 TRP A O 1
ATOM 672 N N . GLU A 1 83 ? -10.281 9.25 7.094 1 94.88 83 GLU A N 1
ATOM 673 C CA . GLU A 1 83 ? -9.57 10.43 6.609 1 94.88 83 GLU A CA 1
ATOM 674 C C . GLU A 1 83 ? -8.977 10.18 5.223 1 94.88 83 GLU A C 1
ATOM 676 O O . GLU A 1 83 ? -8.969 11.078 4.379 1 94.88 83 GLU A O 1
ATOM 681 N N . PHE A 1 84 ? -8.523 8.984 4.996 1 95.56 84 PHE A N 1
ATOM 682 C CA . PHE A 1 84 ? -7.82 8.719 3.752 1 95.56 84 PHE A CA 1
ATOM 683 C C . PHE A 1 84 ? -8.641 7.793 2.855 1 95.56 84 PHE A C 1
ATOM 685 O O . PHE A 1 84 ? -8.086 7.098 2 1 95.56 84 PHE A O 1
ATOM 692 N N . GLN A 1 85 ? -9.898 7.668 3.105 1 93.12 85 GLN A N 1
ATOM 693 C CA . GLN A 1 85 ? -10.867 6.973 2.266 1 93.12 85 GLN A CA 1
ATOM 694 C C . GLN A 1 85 ? -10.406 5.551 1.956 1 93.12 85 GLN A C 1
ATOM 696 O O . GLN A 1 85 ? -10.43 5.125 0.8 1 93.12 85 GLN A O 1
ATOM 701 N N . ALA A 1 86 ? -9.953 4.922 3.061 1 94.75 86 ALA A N 1
ATOM 702 C CA . ALA A 1 86 ? -9.367 3.588 2.898 1 94.75 86 ALA A CA 1
ATOM 703 C C . ALA A 1 86 ? -10.023 2.588 3.846 1 94.75 86 ALA A C 1
ATOM 705 O O . ALA A 1 86 ? -9.344 1.747 4.438 1 94.75 86 ALA A O 1
ATOM 706 N N . GLY A 1 87 ? -11.328 2.678 3.951 1 94.38 87 GLY A N 1
ATOM 707 C CA . GLY A 1 87 ? -12.047 1.737 4.797 1 94.38 87 GLY A CA 1
ATOM 708 C C . GLY A 1 87 ? -11.93 0.301 4.32 1 94.38 87 GLY A C 1
ATOM 709 O O . GLY A 1 87 ? -11.891 -0.626 5.133 1 94.38 87 GLY A O 1
ATOM 710 N N . HIS A 1 88 ? -11.891 0.09 3.006 1 94.5 88 HIS A N 1
ATOM 711 C CA . HIS A 1 88 ? -11.742 -1.242 2.43 1 94.5 88 HIS A CA 1
ATOM 712 C C . HIS A 1 88 ? -10.312 -1.741 2.543 1 94.5 88 HIS A C 1
ATOM 714 O O . HIS A 1 88 ? -10.031 -2.916 2.293 1 94.5 88 HIS A O 1
ATOM 720 N N . LEU A 1 89 ? -9.414 -0.855 2.912 1 95.5 89 LEU A N 1
ATOM 721 C CA . LEU A 1 89 ? -7.988 -1.154 3.043 1 95.5 89 LEU A CA 1
ATOM 722 C C . LEU A 1 89 ? -7.484 -0.794 4.434 1 95.5 89 LEU A C 1
ATOM 724 O O . LEU A 1 89 ? -6.316 -0.43 4.602 1 95.5 89 LEU A O 1
ATOM 728 N N . CYS A 1 90 ? -8.359 -0.849 5.453 1 95.75 90 CYS A N 1
ATOM 729 C CA . CYS A 1 90 ? -7.969 -0.424 6.789 1 95.75 90 CYS A CA 1
ATOM 730 C C . CYS A 1 90 ? -6.766 -1.222 7.281 1 95.75 90 CYS A C 1
ATOM 732 O O . CYS A 1 90 ? -5.914 -0.691 7.996 1 95.75 90 CYS A O 1
ATOM 734 N N . TRP A 1 91 ? -6.66 -2.441 6.883 1 95 91 TRP A N 1
ATOM 735 C CA . TRP A 1 91 ? -5.551 -3.305 7.273 1 95 91 TRP A CA 1
ATOM 736 C C . TRP A 1 91 ? -4.234 -2.801 6.684 1 95 91 TRP A C 1
ATOM 738 O O . TRP A 1 91 ? -3.162 -3.059 7.234 1 95 91 TRP A O 1
ATOM 748 N N . PHE A 1 92 ? -4.25 -2.104 5.641 1 94.69 92 PHE A N 1
ATOM 749 C CA . PHE A 1 92 ? -3.076 -1.593 4.945 1 94.69 92 PHE A CA 1
ATOM 750 C C . PHE A 1 92 ? -2.512 -0.37 5.66 1 94.69 92 PHE A C 1
ATOM 752 O O . PHE A 1 92 ? -1.301 -0.144 5.652 1 94.69 92 PHE A O 1
ATOM 759 N N . LEU A 1 93 ? -3.369 0.375 6.289 1 94 93 LEU A N 1
ATOM 760 C CA . LEU A 1 93 ? -2.975 1.626 6.926 1 94 93 LEU A CA 1
ATOM 761 C C . LEU A 1 93 ? -2.451 1.376 8.336 1 94 93 LEU A C 1
ATOM 763 O O . LEU A 1 93 ? -2.816 0.383 8.969 1 94 93 LEU A O 1
ATOM 767 N N . ASN A 1 94 ? -1.638 2.262 8.758 1 93.06 94 ASN A N 1
ATOM 768 C CA . ASN A 1 94 ? -1.257 2.334 10.164 1 93.06 94 ASN A CA 1
ATOM 769 C C . ASN A 1 94 ? -2.102 3.352 10.922 1 93.06 94 ASN A C 1
ATOM 771 O O . ASN A 1 94 ? -2.631 4.293 10.328 1 93.06 94 ASN A O 1
ATOM 775 N N . GLY A 1 95 ? -2.229 3.098 12.219 1 91.19 95 GLY A N 1
ATOM 776 C CA . GLY A 1 95 ? -2.811 4.098 13.102 1 91.19 95 GLY A CA 1
ATOM 777 C C . GLY A 1 95 ? -4.324 4.043 13.148 1 91.19 95 GLY A C 1
ATOM 778 O O . GLY A 1 95 ? -4.965 4.91 13.75 1 91.19 95 GLY A O 1
ATOM 779 N N . THR A 1 96 ? -4.961 3.061 12.516 1 93.12 96 THR A N 1
ATOM 780 C CA . THR A 1 96 ? -6.414 2.947 12.562 1 93.12 96 THR A CA 1
ATOM 781 C C . THR A 1 96 ? -6.887 2.686 13.992 1 93.12 96 THR A C 1
ATOM 783 O O . THR A 1 96 ? -6.117 2.215 14.828 1 93.12 96 THR A O 1
ATOM 786 N N . LEU A 1 97 ? -8.109 2.939 14.195 1 91.12 97 LEU A N 1
ATOM 787 C CA . LEU A 1 97 ? -8.609 2.904 15.562 1 91.12 97 LEU A CA 1
ATOM 788 C C . LEU A 1 97 ? -9.562 1.729 15.758 1 91.12 97 LEU A C 1
ATOM 790 O O . LEU A 1 97 ? -10.422 1.765 16.641 1 91.12 97 LEU A O 1
ATOM 794 N N . CYS A 1 98 ? -9.383 0.843 14.938 1 90.19 98 CYS A N 1
ATOM 795 C CA . CYS A 1 98 ? -10.219 -0.349 15.047 1 90.19 98 CYS A CA 1
ATOM 796 C C . CYS A 1 98 ? -10.117 -0.954 16.438 1 90.19 98 CYS A C 1
ATOM 798 O O . CYS A 1 98 ? -9.023 -1.118 16.984 1 90.19 98 CYS A O 1
ATOM 800 N N . ALA A 1 99 ? -11.25 -1.369 17 1 81.25 99 ALA A N 1
ATOM 801 C CA . ALA A 1 99 ? -11.312 -1.909 18.359 1 81.25 99 ALA A CA 1
ATOM 802 C C . ALA A 1 99 ? -10.531 -3.215 18.453 1 81.25 99 ALA A C 1
ATOM 804 O O . ALA A 1 99 ? -9.898 -3.486 19.484 1 81.25 99 ALA A O 1
ATOM 805 N N . CYS A 1 100 ? -10.453 -3.934 17.391 1 80.94 100 CYS A N 1
ATOM 806 C CA . CYS A 1 100 ? -9.82 -5.25 17.422 1 80.94 100 CYS A CA 1
ATOM 807 C C . CYS A 1 100 ? -8.305 -5.125 17.531 1 80.94 100 CYS A C 1
ATOM 809 O O . CYS A 1 100 ? -7.648 -6 18.094 1 80.94 100 CYS A O 1
ATOM 811 N N . THR A 1 101 ? -7.773 -4.055 17 1 82.31 101 THR A N 1
ATOM 812 C CA . THR A 1 101 ? -6.32 -3.939 17 1 82.31 101 THR A CA 1
ATOM 813 C C . THR A 1 101 ? -5.828 -3.324 18.312 1 82.31 101 THR A C 1
ATOM 815 O O . THR A 1 101 ? -4.66 -3.484 18.688 1 82.31 101 THR A O 1
ATOM 818 N N . ALA A 1 102 ? -6.77 -2.639 19.016 1 72.62 102 ALA A N 1
ATOM 819 C CA . ALA A 1 102 ? -6.477 -2.109 20.344 1 72.62 102 ALA A CA 1
ATOM 820 C C . ALA A 1 102 ? -5.195 -1.283 20.328 1 72.62 102 ALA A C 1
ATOM 822 O O . ALA A 1 102 ? -4.32 -1.474 21.188 1 72.62 102 ALA A O 1
ATOM 823 N N . GLY A 1 103 ? -5.043 -0.575 19.266 1 76.06 103 GLY A N 1
ATOM 824 C CA . GLY A 1 103 ? -3.893 0.316 19.234 1 76.06 103 GLY A CA 1
ATOM 825 C C . GLY A 1 103 ? -2.623 -0.364 18.766 1 76.06 103 GLY A C 1
ATOM 826 O O . GLY A 1 103 ? -1.581 0.281 18.625 1 76.06 103 GLY A O 1
ATOM 827 N N . GLN A 1 104 ? -2.619 -1.675 18.562 1 83 104 GLN A N 1
ATOM 828 C CA . GLN A 1 104 ? -1.464 -2.4 18.062 1 83 104 GLN A CA 1
ATOM 829 C C . GLN A 1 104 ? -1.126 -1.96 16.641 1 83 104 GLN A C 1
ATOM 831 O O . GLN A 1 104 ? -1.991 -1.46 15.914 1 83 104 GLN A O 1
ATOM 836 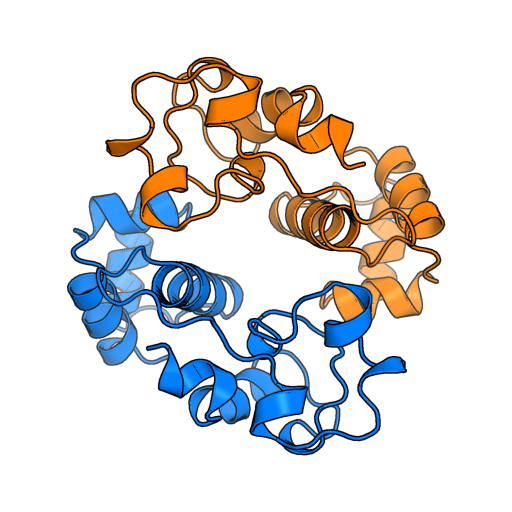N N . GLU A 1 105 ? 0.188 -2.043 16.328 1 85.25 105 GLU A N 1
ATOM 837 C CA . GLU A 1 105 ? 0.664 -1.679 15 1 85.25 105 GLU A CA 1
ATOM 838 C C . GLU A 1 105 ? 1.612 -2.736 14.445 1 85.25 105 GLU A C 1
ATOM 840 O O . GLU A 1 105 ? 1.93 -3.713 15.125 1 85.25 105 GLU A O 1
ATOM 845 N N . GLY A 1 106 ? 1.895 -2.617 13.164 1 86.25 106 GLY A N 1
ATOM 846 C CA . GLY A 1 106 ? 2.883 -3.504 12.57 1 86.25 106 GLY A CA 1
ATOM 847 C C . GLY A 1 106 ? 2.432 -4.949 12.516 1 86.25 106 GLY A C 1
ATOM 848 O O . GLY A 1 106 ? 1.335 -5.246 12.031 1 86.25 106 GLY A O 1
ATOM 849 N N . LYS A 1 107 ? 3.322 -5.816 13.062 1 88.94 107 LYS A N 1
ATOM 850 C CA . LYS A 1 107 ? 3.084 -7.254 12.984 1 88.94 107 LYS A CA 1
ATOM 851 C C . LYS A 1 107 ? 1.885 -7.66 13.836 1 88.94 107 LYS A C 1
ATOM 853 O O . LYS A 1 107 ? 1.104 -8.531 13.445 1 88.94 107 LYS A O 1
ATOM 858 N N . GLU A 1 108 ? 1.743 -7.047 14.977 1 92.06 108 GLU A N 1
ATOM 859 C CA . GLU A 1 108 ? 0.638 -7.375 15.875 1 92.06 108 GLU A CA 1
ATOM 860 C C . GLU A 1 108 ? -0.705 -7 15.258 1 92.06 108 GLU A C 1
ATOM 862 O O . GLU A 1 108 ? -1.679 -7.746 15.375 1 92.06 108 GLU A O 1
ATOM 867 N N . LYS A 1 109 ? -0.794 -5.914 14.633 1 93.81 109 LYS A N 1
ATOM 868 C CA . LYS A 1 109 ? -2.016 -5.52 13.938 1 93.81 109 LYS A CA 1
ATOM 869 C C . LYS A 1 109 ? -2.369 -6.516 12.836 1 93.81 109 LY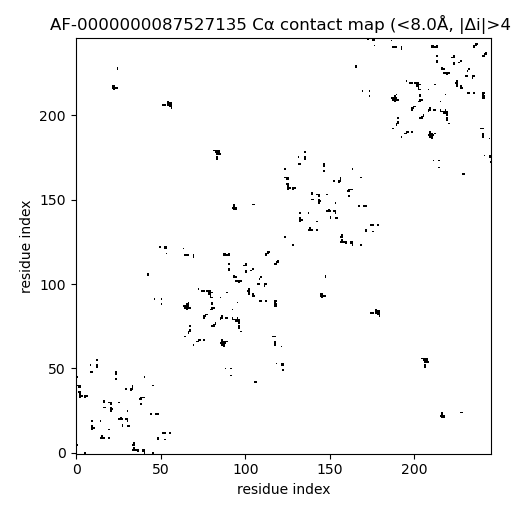S A C 1
ATOM 871 O O . LYS A 1 109 ? -3.525 -6.926 12.711 1 93.81 109 LYS A O 1
ATOM 876 N N . MET A 1 110 ? -1.369 -6.98 12.07 1 93.81 110 MET A N 1
ATOM 877 C CA . MET A 1 110 ? -1.638 -7.855 10.93 1 93.81 110 MET A CA 1
ATOM 878 C C . MET A 1 110 ? -2.098 -9.234 11.391 1 93.81 110 MET A C 1
ATOM 880 O O . MET A 1 110 ? -2.877 -9.898 10.711 1 93.81 110 MET A O 1
ATOM 884 N N . GLU A 1 111 ? -1.645 -9.523 12.594 1 93.94 111 GLU A N 1
ATOM 885 C CA . GLU A 1 111 ? -2.1 -10.789 13.148 1 93.94 111 GLU A CA 1
ATOM 886 C C . GLU A 1 111 ? -3.609 -10.789 13.367 1 93.94 111 GLU A C 1
ATOM 888 O O . GLU A 1 111 ? -4.27 -11.812 13.164 1 93.94 111 GLU A O 1
ATOM 893 N N . ILE A 1 112 ? -4.094 -9.773 13.672 1 94.38 112 ILE A N 1
ATOM 894 C CA . ILE A 1 112 ? -5.531 -9.617 13.875 1 94.38 112 ILE A CA 1
ATOM 895 C C . ILE A 1 112 ? -6.234 -9.453 12.531 1 94.38 112 ILE A C 1
ATOM 897 O O . ILE A 1 112 ? -7.238 -10.117 12.266 1 94.38 112 ILE A O 1
ATOM 901 N N . CYS A 1 113 ? -5.742 -8.594 11.727 1 95.12 113 CYS A N 1
ATOM 902 C CA . CYS A 1 113 ? -6.367 -8.25 10.453 1 95.12 113 CYS A CA 1
ATOM 903 C C . CYS A 1 113 ? -6.438 -9.461 9.531 1 95.12 113 CYS A C 1
ATOM 905 O O . CYS A 1 113 ? -7.359 -9.578 8.727 1 95.12 113 CYS A O 1
ATOM 907 N N . ARG A 1 114 ? -5.57 -10.453 9.672 1 95 114 ARG A N 1
ATOM 908 C CA . ARG A 1 114 ? -5.531 -11.648 8.836 1 95 114 ARG A CA 1
ATOM 909 C C . ARG A 1 114 ? -6.805 -12.477 9 1 95 114 ARG A C 1
ATOM 911 O O . ARG A 1 114 ? -7.148 -13.273 8.125 1 95 114 ARG A O 1
ATOM 918 N N . THR A 1 115 ? -7.477 -12.25 10.086 1 94.56 115 THR A N 1
ATOM 919 C CA . THR A 1 115 ? -8.68 -13.023 10.352 1 94.56 115 THR A CA 1
ATOM 920 C C . THR A 1 115 ? -9.922 -12.133 10.305 1 94.56 115 THR A C 1
ATOM 922 O O . THR A 1 115 ? -11.039 -12.609 10.5 1 94.56 115 THR A O 1
ATOM 925 N N . CYS A 1 116 ? -9.742 -10.938 10.148 1 95.19 116 CYS A N 1
ATOM 926 C CA . CYS A 1 116 ? -10.828 -9.969 10.102 1 95.19 116 CYS A CA 1
ATOM 927 C C . CYS A 1 116 ? -11.578 -10.055 8.781 1 95.19 116 CYS A C 1
ATOM 929 O O . CYS A 1 116 ? -10.969 -10.203 7.723 1 95.19 116 CYS A O 1
ATOM 931 N N . GLU A 1 117 ? -12.898 -9.812 8.789 1 94.75 117 GLU A N 1
ATOM 932 C CA . GLU A 1 117 ? -13.766 -9.969 7.621 1 94.75 117 GLU A CA 1
ATOM 933 C C . GLU A 1 117 ? -13.453 -8.922 6.555 1 94.75 117 GLU A C 1
ATOM 935 O O . GLU A 1 117 ? -13.633 -9.172 5.363 1 94.75 117 GLU A O 1
ATOM 940 N N . VAL A 1 118 ? -12.945 -7.789 6.918 1 95.12 118 VAL A N 1
ATOM 941 C CA . VAL A 1 118 ? -12.656 -6.734 5.953 1 95.12 118 VAL A CA 1
ATOM 942 C C . VAL A 1 118 ? -11.641 -7.234 4.93 1 95.12 118 VAL A C 1
ATOM 944 O O . VAL A 1 118 ? -11.789 -6.988 3.729 1 95.12 118 VAL A O 1
ATOM 947 N N . LEU A 1 119 ? -10.68 -7.938 5.422 1 95.81 119 LEU A N 1
ATOM 948 C CA . LEU A 1 119 ? -9.648 -8.461 4.527 1 95.81 119 LEU A CA 1
ATOM 949 C C . LEU A 1 119 ? -10.062 -9.82 3.965 1 95.81 119 LEU A C 1
ATOM 951 O O . LEU A 1 119 ? -10.023 -10.031 2.752 1 95.81 119 LEU A O 1
ATOM 955 N N . THR A 1 120 ? -10.578 -10.719 4.797 1 95.31 120 THR A N 1
ATOM 956 C CA . THR A 1 120 ? -10.789 -12.109 4.418 1 95.31 120 THR A CA 1
ATOM 957 C C . THR A 1 120 ? -11.914 -12.227 3.395 1 95.31 120 THR A C 1
ATOM 959 O O . THR A 1 120 ? -11.898 -13.117 2.541 1 95.31 120 THR A O 1
ATOM 962 N N . SER A 1 121 ? -12.867 -11.352 3.404 1 93.38 121 SER A N 1
ATOM 963 C CA . SER A 1 121 ? -13.992 -11.43 2.48 1 93.38 121 SER A CA 1
ATOM 964 C C . SER A 1 121 ? -13.562 -11.109 1.054 1 93.38 121 SER A C 1
ATOM 966 O O . SER A 1 121 ? -14.281 -11.406 0.099 1 93.38 121 SER A O 1
ATOM 968 N N . GLN A 1 122 ? -12.367 -10.531 0.986 1 91.56 122 GLN A N 1
ATOM 969 C CA . GLN A 1 122 ? -11.898 -10.109 -0.33 1 91.56 122 GLN A CA 1
ATOM 970 C C . GLN A 1 122 ? -10.797 -11.031 -0.848 1 91.56 122 GLN A C 1
ATOM 972 O O . GLN A 1 122 ? -10.305 -10.852 -1.961 1 91.56 122 GLN A O 1
ATOM 977 N N . LEU A 1 123 ? -10.336 -11.969 -0.062 1 91.69 123 LEU A N 1
ATOM 978 C CA . LEU A 1 123 ? -9.242 -12.859 -0.442 1 91.69 123 LEU A CA 1
ATOM 979 C C . LEU A 1 123 ? -9.781 -14.133 -1.092 1 91.69 123 LEU A C 1
ATOM 981 O O . LEU A 1 123 ? -9.094 -14.742 -1.915 1 91.69 123 LEU A O 1
ATOM 985 N N . MET B 1 1 ? 12.086 12.234 -3.422 1 93.88 1 MET B N 1
ATOM 986 C CA . MET B 1 1 ? 11.484 13.234 -2.543 1 93.88 1 MET B CA 1
ATOM 987 C C . MET B 1 1 ? 12.547 13.914 -1.688 1 93.88 1 MET B C 1
ATOM 989 O O . MET B 1 1 ? 13.344 13.25 -1.029 1 93.88 1 MET B O 1
ATOM 993 N N . THR B 1 2 ? 12.57 15.227 -1.756 1 95.75 2 THR B N 1
ATOM 994 C CA . THR B 1 2 ? 13.539 15.984 -0.972 1 95.75 2 THR B CA 1
ATOM 995 C C . THR B 1 2 ? 13.039 16.203 0.451 1 95.75 2 THR B C 1
ATOM 997 O O . THR B 1 2 ? 11.867 15.945 0.747 1 95.75 2 THR B O 1
ATOM 1000 N N . SER B 1 3 ? 14.023 16.625 1.31 1 97.62 3 SER B N 1
ATOM 1001 C CA . SER B 1 3 ? 13.648 16.938 2.686 1 97.62 3 SER B CA 1
ATOM 1002 C C . SER B 1 3 ? 12.594 18.031 2.74 1 97.62 3 SER B C 1
ATOM 1004 O O . SER B 1 3 ? 11.648 17.953 3.527 1 97.62 3 SER B O 1
ATOM 1006 N N . ASN B 1 4 ? 12.711 19.031 1.88 1 97.69 4 ASN B N 1
ATOM 1007 C CA . ASN B 1 4 ? 11.742 20.125 1.839 1 97.69 4 ASN B CA 1
ATOM 1008 C C . ASN B 1 4 ? 10.367 19.641 1.396 1 97.69 4 ASN B C 1
ATOM 1010 O O . ASN B 1 4 ? 9.344 20.078 1.931 1 97.69 4 ASN B O 1
ATOM 1014 N N . GLU B 1 5 ? 10.344 18.781 0.401 1 97.5 5 GLU B N 1
ATOM 1015 C CA . GLU B 1 5 ? 9.086 18.219 -0.064 1 97.5 5 GLU B CA 1
ATOM 1016 C C . GLU B 1 5 ? 8.406 17.406 1.031 1 97.5 5 GLU B C 1
ATOM 1018 O O . GLU B 1 5 ? 7.191 17.484 1.214 1 97.5 5 GLU B O 1
ATOM 1023 N N . PHE B 1 6 ? 9.203 16.609 1.707 1 98.5 6 PHE B N 1
ATOM 1024 C CA . PHE B 1 6 ? 8.664 15.797 2.787 1 98.5 6 PHE B CA 1
ATOM 1025 C C . PHE B 1 6 ? 7.988 16.672 3.838 1 98.5 6 PHE B C 1
ATOM 1027 O O . PHE B 1 6 ? 6.875 16.375 4.273 1 98.5 6 PHE B O 1
ATOM 1034 N N . SER B 1 7 ? 8.703 17.75 4.238 1 98.31 7 SER B N 1
ATOM 1035 C CA . SER B 1 7 ? 8.156 18.688 5.211 1 98.31 7 SER B CA 1
ATOM 1036 C C . SER B 1 7 ? 6.898 19.359 4.676 1 98.31 7 SER B C 1
ATOM 1038 O O . SER B 1 7 ? 5.914 19.516 5.402 1 98.31 7 SER B O 1
ATOM 1040 N N . TYR B 1 8 ? 6.938 19.75 3.395 1 98.5 8 TYR B N 1
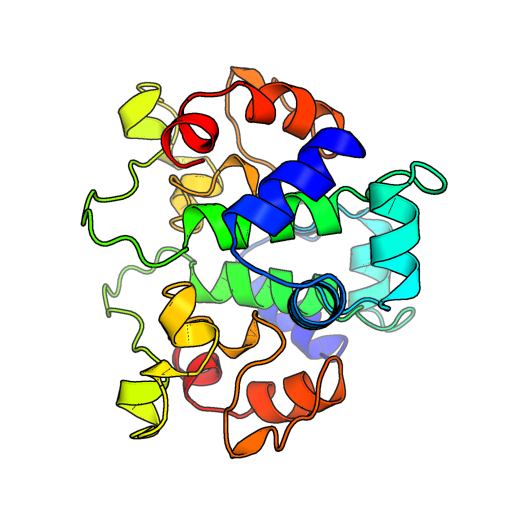ATOM 1041 C CA . TYR B 1 8 ? 5.805 20.406 2.756 1 98.5 8 TYR B CA 1
ATOM 1042 C C . TYR B 1 8 ? 4.578 19.5 2.758 1 98.5 8 TYR B C 1
ATOM 1044 O O . TYR B 1 8 ? 3.482 19.938 3.125 1 98.5 8 TYR B O 1
ATOM 1052 N N . TYR B 1 9 ? 4.75 18.219 2.361 1 98.12 9 TYR B N 1
ATOM 1053 C CA . TYR B 1 9 ? 3.631 17.297 2.252 1 98.12 9 TYR B CA 1
ATOM 1054 C C . TYR B 1 9 ? 3.096 16.922 3.629 1 98.12 9 TYR B C 1
ATOM 1056 O O . TYR B 1 9 ? 1.894 16.703 3.797 1 98.12 9 TYR B O 1
ATOM 1064 N N . ARG B 1 10 ? 3.994 16.812 4.621 1 98.38 10 ARG B N 1
ATOM 1065 C CA . ARG B 1 10 ? 3.496 16.578 5.973 1 98.38 10 ARG B CA 1
ATOM 1066 C C . ARG B 1 10 ? 2.549 17.703 6.406 1 98.38 10 ARG B C 1
ATOM 1068 O O . ARG B 1 10 ? 1.479 17.422 6.957 1 98.38 10 ARG B O 1
ATOM 1075 N N . LYS B 1 11 ? 3.018 18.938 6.211 1 98.19 11 LYS B N 1
ATOM 1076 C CA . LYS B 1 11 ? 2.209 20.094 6.594 1 98.19 11 LYS B CA 1
ATOM 1077 C C . LYS B 1 11 ? 0.908 20.141 5.797 1 98.19 11 LYS B C 1
ATOM 1079 O O . LYS B 1 11 ? -0.144 20.484 6.332 1 98.19 11 LYS B O 1
ATOM 1084 N N . LYS B 1 12 ? 0.978 19.766 4.484 1 97.06 12 LYS B N 1
ATOM 1085 C CA . LYS B 1 12 ? -0.213 19.734 3.643 1 97.06 12 LYS B CA 1
AT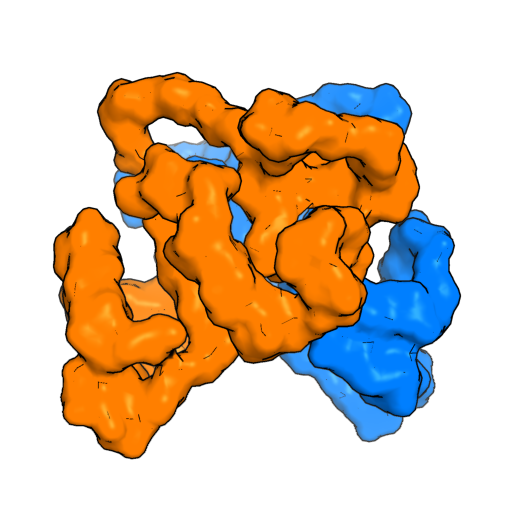OM 1086 C C . LYS B 1 12 ? -1.225 18.719 4.156 1 97.06 12 LYS B C 1
ATOM 1088 O O . LYS B 1 12 ? -2.434 18.922 4.051 1 97.06 12 LYS B O 1
ATOM 1093 N N . LEU B 1 13 ? -0.737 17.609 4.715 1 97.06 13 LEU B N 1
ATOM 1094 C CA . LEU B 1 13 ? -1.588 16.578 5.301 1 97.06 13 LEU B CA 1
ATOM 1095 C C . LEU B 1 13 ? -2.154 17.047 6.641 1 97.06 13 LEU B C 1
ATOM 1097 O O . LEU B 1 13 ? -3.039 16.391 7.203 1 97.06 13 LEU B O 1
ATOM 1101 N N . GLY B 1 14 ? -1.58 18.141 7.199 1 96.88 14 GLY B N 1
ATOM 1102 C CA . GLY B 1 14 ? -2.002 18.656 8.492 1 96.88 14 GLY B CA 1
ATOM 1103 C C . GLY B 1 14 ? -1.556 17.797 9.656 1 96.88 14 GLY B C 1
ATOM 1104 O O . GLY B 1 14 ? -2.268 17.672 10.656 1 96.88 14 GLY B O 1
ATOM 1105 N N . LYS B 1 15 ? -0.439 17.156 9.516 1 98 15 LYS B N 1
ATOM 1106 C CA . LYS B 1 15 ? 0.017 16.234 10.547 1 98 15 LYS B CA 1
ATOM 1107 C C . LYS B 1 15 ? 1.226 16.797 11.289 1 98 15 LYS B C 1
ATOM 1109 O O . LYS B 1 15 ? 2.082 17.453 10.695 1 98 15 LYS B O 1
ATOM 1114 N N . THR B 1 16 ? 1.287 16.5 12.562 1 98.44 16 THR B N 1
ATOM 1115 C CA . THR B 1 16 ? 2.521 16.703 13.305 1 98.44 16 THR B CA 1
ATOM 1116 C C . THR B 1 16 ? 3.553 15.633 12.953 1 98.44 16 THR B C 1
ATOM 1118 O O . THR B 1 16 ? 3.23 14.648 12.281 1 98.44 16 THR B O 1
ATOM 1121 N N . GLN B 1 17 ? 4.824 15.891 13.367 1 98.56 17 GLN B N 1
ATOM 1122 C CA . GLN B 1 17 ? 5.848 14.883 13.125 1 98.56 17 GLN B CA 1
ATOM 1123 C C . GLN B 1 17 ? 5.484 13.562 13.805 1 98.56 17 GLN B C 1
ATOM 1125 O O . GLN B 1 17 ? 5.688 12.484 13.227 1 98.56 17 GLN B O 1
ATOM 1130 N N . LYS B 1 18 ? 4.902 13.648 14.953 1 97.81 18 LYS B N 1
ATOM 1131 C CA . LYS B 1 18 ? 4.5 12.461 15.711 1 97.81 18 LYS B CA 1
ATOM 1132 C C . LYS B 1 18 ? 3.375 11.711 15 1 97.81 18 LYS B C 1
ATOM 1134 O O . LYS B 1 18 ? 3.43 10.492 14.844 1 97.81 18 LYS B O 1
ATOM 1139 N N . SER B 1 19 ? 2.357 12.422 14.562 1 96.94 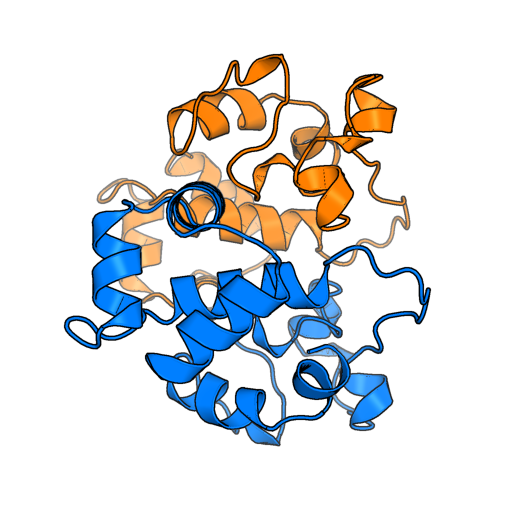19 SER B N 1
ATOM 1140 C CA . SER B 1 19 ? 1.212 11.82 13.891 1 96.94 19 SER B CA 1
ATOM 1141 C C . SER B 1 19 ? 1.624 11.172 12.57 1 96.94 19 SER B C 1
ATOM 1143 O O . SER B 1 19 ? 1.19 10.055 12.266 1 96.94 19 SER B O 1
ATOM 1145 N N . LEU B 1 20 ? 2.439 11.867 11.789 1 98 20 LEU B N 1
ATOM 1146 C CA . LEU B 1 20 ? 2.889 11.305 10.523 1 98 20 LEU B CA 1
ATOM 1147 C C . LEU B 1 20 ? 3.725 10.055 10.75 1 98 20 LEU B C 1
ATOM 1149 O O . LEU B 1 20 ? 3.615 9.086 9.992 1 98 20 LEU B O 1
ATOM 1153 N N . ALA B 1 21 ? 4.621 10.086 11.773 1 97.56 21 ALA B N 1
ATOM 1154 C CA . ALA B 1 21 ? 5.43 8.922 12.109 1 97.56 21 ALA B CA 1
ATOM 1155 C C . ALA B 1 21 ? 4.555 7.695 12.352 1 97.56 21 ALA B C 1
ATOM 1157 O O . ALA B 1 21 ? 4.867 6.598 11.883 1 97.56 21 ALA B O 1
ATOM 1158 N N . GLY B 1 22 ? 3.449 7.898 13.062 1 94.56 22 GLY B N 1
ATOM 1159 C CA . GLY B 1 22 ? 2.502 6.82 13.297 1 94.56 22 GLY B CA 1
ATOM 1160 C C . GLY B 1 22 ? 1.863 6.293 12.031 1 94.56 22 GLY B C 1
ATOM 1161 O O . GLY B 1 22 ? 1.737 5.082 11.844 1 94.56 22 GLY B O 1
ATOM 1162 N N . LEU B 1 23 ? 1.486 7.152 11.125 1 95.44 23 LEU B N 1
ATOM 1163 C CA . LEU B 1 23 ? 0.84 6.777 9.875 1 95.44 23 LEU B CA 1
ATOM 1164 C C . LEU B 1 23 ? 1.807 6.02 8.969 1 95.44 23 LEU B C 1
ATOM 1166 O O . LEU B 1 23 ? 1.395 5.137 8.219 1 95.44 23 LEU B O 1
ATOM 1170 N N . LEU B 1 24 ? 3.102 6.395 9.094 1 96.06 24 LEU B N 1
ATOM 1171 C CA . LEU B 1 24 ? 4.105 5.793 8.219 1 96.06 24 LEU B CA 1
ATOM 1172 C C . LEU B 1 24 ? 4.703 4.547 8.859 1 96.06 24 LEU B C 1
ATOM 1174 O O . LEU B 1 24 ? 5.355 3.748 8.18 1 96.06 24 LEU B O 1
ATOM 1178 N N . GLY B 1 25 ? 4.5 4.371 10.133 1 93.19 25 GLY B N 1
ATOM 1179 C CA . GLY B 1 25 ? 5.059 3.229 10.844 1 93.19 25 GLY B CA 1
ATOM 1180 C C . GLY B 1 25 ? 6.547 3.359 11.102 1 93.19 25 GLY B C 1
ATOM 1181 O O . GLY B 1 25 ? 7.289 2.383 10.984 1 93.19 25 GLY B O 1
ATOM 1182 N N . VAL B 1 26 ? 6.988 4.52 11.336 1 95.31 26 VAL B N 1
ATOM 1183 C CA . VAL B 1 26 ? 8.391 4.766 11.648 1 95.31 26 VAL B CA 1
ATOM 1184 C C . VAL B 1 26 ? 8.5 5.594 12.922 1 95.31 26 VAL B C 1
ATOM 1186 O O . VAL B 1 26 ? 7.488 6.008 13.492 1 95.31 26 VAL B O 1
ATOM 1189 N N . SER B 1 27 ? 9.68 5.801 13.391 1 96.88 27 SER B N 1
ATOM 1190 C CA . SER B 1 27 ? 9.906 6.59 14.594 1 96.88 27 SER B CA 1
ATOM 1191 C C . SER B 1 27 ? 9.852 8.086 14.297 1 96.88 27 SER B C 1
ATOM 1193 O O . SER B 1 27 ? 10.094 8.508 13.164 1 96.88 27 SER B O 1
ATOM 1195 N N . ILE B 1 28 ? 9.547 8.836 15.375 1 98.06 28 ILE B N 1
ATOM 1196 C CA . ILE B 1 28 ? 9.562 10.289 15.25 1 98.06 28 ILE B CA 1
ATOM 1197 C C . ILE B 1 28 ? 10.953 10.758 14.844 1 98.06 28 ILE B C 1
ATOM 1199 O O . ILE B 1 28 ? 11.102 11.727 14.094 1 98.06 28 ILE B O 1
ATOM 1203 N N . LYS B 1 29 ? 11.953 10.094 15.273 1 98.56 29 LYS B N 1
ATOM 1204 C CA . LYS B 1 29 ? 13.328 10.445 14.93 1 98.56 29 LYS B CA 1
ATOM 1205 C C . LYS B 1 29 ? 13.586 10.273 13.438 1 98.56 29 LYS B C 1
ATOM 1207 O O . LYS B 1 29 ? 14.32 11.047 12.828 1 98.56 29 LYS B O 1
ATOM 1212 N N . ALA B 1 30 ? 12.984 9.211 12.852 1 98.31 30 ALA B N 1
ATOM 1213 C CA . ALA B 1 30 ? 13.117 8.992 11.414 1 98.31 30 ALA B CA 1
ATOM 1214 C C . ALA B 1 30 ? 12.5 10.148 10.625 1 98.31 30 ALA B C 1
ATOM 1216 O O . ALA B 1 30 ? 13.109 10.656 9.68 1 98.31 30 ALA B O 1
ATOM 1217 N N . VAL B 1 31 ? 11.367 10.578 11.07 1 98.62 31 VAL B N 1
ATOM 1218 C CA . VAL B 1 31 ? 10.688 11.695 10.414 1 98.62 31 VAL B CA 1
ATOM 1219 C C . VAL B 1 31 ? 11.531 12.961 10.539 1 98.62 31 VAL B C 1
ATOM 1221 O O . VAL B 1 31 ? 11.719 13.688 9.562 1 98.62 31 VAL B O 1
ATOM 1224 N N . GLN B 1 32 ? 12.023 13.164 11.75 1 98.75 32 GLN B N 1
ATOM 1225 C CA . GLN B 1 32 ? 12.883 14.328 11.969 1 98.75 32 GLN B CA 1
ATOM 1226 C C . GLN B 1 32 ? 14.117 14.273 11.078 1 98.75 32 GLN B C 1
ATOM 1228 O O . GLN B 1 32 ? 14.516 15.289 10.492 1 98.75 32 GLN B O 1
ATOM 1233 N N . SER B 1 33 ? 14.68 13.141 10.906 1 98.62 33 SER B N 1
ATOM 1234 C CA . SER B 1 33 ? 15.883 12.969 10.086 1 98.62 33 SER B CA 1
ATOM 1235 C C . SER B 1 33 ? 15.586 13.203 8.609 1 98.62 33 SER B C 1
ATOM 1237 O O . SER B 1 33 ? 16.406 13.773 7.891 1 98.62 33 SER B O 1
ATOM 1239 N N . TYR B 1 34 ? 14.43 12.781 8.125 1 98.38 34 TYR B N 1
ATOM 1240 C CA . TYR B 1 34 ? 14.031 13.039 6.75 1 98.38 34 TYR B CA 1
ATOM 1241 C C . TYR B 1 34 ? 13.867 14.531 6.496 1 98.38 34 TYR B C 1
ATOM 1243 O O . TYR B 1 34 ? 14.359 15.055 5.492 1 98.38 34 TYR B O 1
ATOM 1251 N N . GLU B 1 35 ? 13.219 15.234 7.473 1 98.19 35 GLU B N 1
ATOM 1252 C CA . GLU B 1 35 ? 12.891 16.656 7.297 1 98.19 35 GLU B CA 1
ATOM 1253 C C . GLU B 1 35 ? 14.141 17.516 7.391 1 98.19 35 GLU B C 1
ATOM 1255 O O . GLU B 1 35 ? 14.203 18.594 6.785 1 98.19 35 GLU B O 1
ATOM 1260 N N . GLN B 1 36 ? 15.125 17.016 8.117 1 97.69 36 GLN B N 1
ATOM 1261 C CA . GLN B 1 36 ? 16.344 17.797 8.312 1 97.69 36 GLN B CA 1
ATOM 1262 C C . GLN B 1 36 ? 17.391 17.453 7.246 1 97.69 36 GLN B C 1
ATOM 1264 O O . GLN B 1 36 ? 18.406 18.141 7.129 1 97.69 36 GLN B O 1
ATOM 1269 N N . GLY B 1 37 ? 17.156 16.406 6.516 1 97.44 37 GLY B N 1
ATOM 1270 C CA . GLY B 1 37 ? 18.078 16.016 5.461 1 97.44 37 GLY B CA 1
ATOM 1271 C C . GLY B 1 37 ? 19.234 15.148 5.957 1 97.44 37 GLY B C 1
ATOM 1272 O O . GLY B 1 37 ? 20.203 14.93 5.238 1 97.44 37 GLY B O 1
ATOM 1273 N N . TRP B 1 38 ? 19.156 14.602 7.168 1 97.56 38 TRP B N 1
ATOM 1274 C CA . TRP B 1 38 ? 20.188 13.734 7.719 1 97.56 38 TRP B CA 1
ATOM 1275 C C . TRP B 1 38 ? 20.141 12.352 7.074 1 97.56 38 TRP B C 1
ATOM 1277 O O . TRP B 1 38 ? 21.156 11.664 6.98 1 97.56 38 TRP B O 1
ATOM 1287 N N . ARG B 1 39 ? 18.875 11.977 6.699 1 96.62 39 ARG B N 1
ATOM 1288 C CA . ARG B 1 39 ? 18.625 10.734 5.973 1 96.62 39 ARG B CA 1
ATOM 1289 C C . ARG B 1 39 ? 17.781 10.984 4.734 1 96.62 39 ARG B C 1
ATOM 1291 O O . ARG B 1 39 ? 16.844 11.797 4.766 1 96.62 39 ARG B O 1
ATOM 1298 N N . SER B 1 40 ? 18.156 10.281 3.678 1 97.06 40 SER B N 1
ATOM 1299 C CA . SER B 1 40 ? 17.281 10.344 2.516 1 97.06 40 SER B CA 1
ATOM 1300 C C . SER B 1 40 ? 15.961 9.625 2.781 1 97.06 40 SER B C 1
ATOM 1302 O O . SER B 1 40 ? 15.922 8.672 3.561 1 97.06 40 SER B O 1
ATOM 1304 N N . VAL B 1 41 ? 14.953 10.102 2.15 1 97.12 41 VAL B N 1
ATOM 1305 C CA . VAL B 1 41 ? 13.648 9.469 2.303 1 97.12 41 VAL B CA 1
ATOM 1306 C C . VAL B 1 41 ? 13.594 8.18 1.487 1 97.12 41 VAL B C 1
ATOM 1308 O O . VAL B 1 41 ? 13.719 8.211 0.26 1 97.12 41 VAL B O 1
ATOM 1311 N N . PRO B 1 42 ? 13.391 7.129 2.131 1 95.06 42 PRO B N 1
ATOM 1312 C CA . PRO B 1 42 ? 13.273 5.879 1.375 1 95.06 42 PRO B CA 1
ATOM 1313 C C . PRO B 1 42 ? 12.078 5.875 0.42 1 95.06 42 PRO B C 1
ATOM 1315 O O . PRO B 1 42 ? 11.07 6.523 0.688 1 95.06 42 PRO B O 1
ATOM 1318 N N . LEU B 1 43 ? 12.18 5.039 -0.622 1 93.62 43 LEU B N 1
ATOM 1319 C CA . LEU B 1 43 ? 11.164 4.992 -1.668 1 93.62 43 LEU B CA 1
ATOM 1320 C C . LEU B 1 43 ? 9.812 4.57 -1.094 1 93.62 43 LEU B C 1
ATOM 1322 O O . LEU B 1 43 ? 8.773 5.117 -1.477 1 93.62 43 LEU B O 1
ATOM 1326 N N . HIS B 1 44 ? 9.859 3.545 -0.235 1 92.12 44 HIS B N 1
ATOM 1327 C CA . HIS B 1 44 ? 8.594 3.041 0.294 1 92.12 44 HIS B CA 1
ATOM 1328 C C . HIS B 1 44 ? 7.918 4.078 1.181 1 92.12 44 HIS B C 1
ATOM 1330 O O . HIS B 1 44 ? 6.688 4.133 1.253 1 92.12 44 HIS B O 1
ATOM 1336 N N . ILE B 1 45 ? 8.633 4.949 1.858 1 95.75 45 ILE B N 1
ATOM 1337 C CA . ILE B 1 45 ? 8.086 6.027 2.672 1 95.75 45 ILE B CA 1
ATOM 1338 C C . ILE B 1 45 ? 7.492 7.109 1.767 1 95.75 45 ILE B C 1
ATOM 1340 O O . ILE B 1 45 ? 6.395 7.609 2.021 1 95.75 45 ILE B O 1
ATOM 1344 N N . GLU B 1 46 ? 8.234 7.441 0.671 1 96.88 46 GLU B N 1
ATOM 1345 C CA . GLU B 1 46 ? 7.742 8.414 -0.303 1 96.88 46 GLU B CA 1
ATOM 1346 C C . GLU B 1 46 ? 6.395 7.988 -0.88 1 96.88 46 GLU B C 1
ATOM 1348 O O . GLU B 1 46 ? 5.461 8.789 -0.943 1 96.88 46 GLU B O 1
ATOM 1353 N N . ARG B 1 47 ? 6.301 6.738 -1.267 1 95.44 47 ARG B N 1
ATOM 1354 C CA . ARG B 1 47 ? 5.066 6.227 -1.86 1 95.44 47 ARG B CA 1
ATOM 1355 C C . ARG B 1 47 ? 3.918 6.273 -0.859 1 95.44 47 ARG B C 1
ATOM 1357 O O . ARG B 1 47 ? 2.777 6.559 -1.229 1 95.44 47 ARG B O 1
ATOM 1364 N N . LYS B 1 48 ? 4.23 5.984 0.376 1 95.94 48 LYS B N 1
ATOM 1365 C CA . LYS B 1 48 ? 3.184 6.027 1.394 1 95.94 48 LYS B CA 1
ATOM 1366 C C . LYS B 1 48 ? 2.678 7.453 1.598 1 95.94 48 LYS B C 1
ATOM 1368 O O . LYS B 1 48 ? 1.479 7.672 1.788 1 95.94 48 LYS B O 1
ATOM 1373 N N . VAL B 1 49 ? 3.58 8.453 1.618 1 97.69 49 VAL B N 1
ATOM 1374 C CA . VAL B 1 49 ? 3.184 9.852 1.758 1 97.69 49 VAL B CA 1
ATOM 1375 C C . VAL B 1 49 ? 2.256 10.242 0.609 1 97.69 49 VAL B C 1
ATOM 1377 O O . VAL B 1 49 ? 1.196 10.828 0.832 1 97.69 49 VAL B O 1
ATOM 1380 N N . TYR B 1 50 ? 2.605 9.844 -0.631 1 97.38 50 TYR B N 1
ATOM 1381 C CA . TYR B 1 50 ? 1.767 10.156 -1.783 1 97.38 50 TYR B CA 1
ATOM 1382 C C . TYR B 1 50 ? 0.415 9.461 -1.678 1 97.38 50 TYR B C 1
ATOM 1384 O O . TYR B 1 50 ? -0.615 10.031 -2.039 1 97.38 50 TYR B O 1
ATOM 1392 N N . PHE B 1 51 ? 0.445 8.203 -1.179 1 96.56 51 PHE B N 1
ATOM 1393 C CA . PHE B 1 51 ? -0.794 7.449 -1.012 1 96.56 51 PHE B CA 1
ATOM 1394 C C . PHE B 1 51 ? -1.751 8.188 -0.081 1 96.56 51 PHE B C 1
ATOM 1396 O O . PHE B 1 51 ? -2.945 8.289 -0.368 1 96.56 51 PHE B O 1
ATOM 1403 N N . LEU B 1 52 ? -1.229 8.688 0.999 1 96.81 52 LEU B N 1
ATOM 1404 C CA . LEU B 1 52 ? -2.049 9.422 1.954 1 96.81 52 LEU B CA 1
ATOM 1405 C C . LEU B 1 52 ? -2.584 10.711 1.335 1 96.81 52 LEU B C 1
ATOM 1407 O O . LEU B 1 52 ? -3.754 11.055 1.521 1 96.81 52 LEU B O 1
ATOM 1411 N N . LEU B 1 53 ? -1.741 11.391 0.556 1 96.5 53 LEU B N 1
ATOM 1412 C CA . LEU B 1 53 ? -2.133 12.656 -0.053 1 96.5 53 LEU B CA 1
ATOM 1413 C C . LEU B 1 53 ? -3.234 12.445 -1.087 1 96.5 53 LEU B C 1
ATOM 1415 O O . LEU B 1 53 ? -4.207 13.195 -1.124 1 96.5 53 LEU B O 1
ATOM 1419 N N . VAL B 1 54 ? -3.086 11.43 -1.877 1 94.69 54 VAL B N 1
ATOM 1420 C CA . VAL B 1 54 ? -3.992 11.172 -2.99 1 94.69 54 VAL B CA 1
ATOM 1421 C C . VAL B 1 54 ? -5.344 10.703 -2.459 1 94.69 54 VAL B C 1
ATOM 1423 O O . VAL B 1 54 ? -6.387 11.016 -3.037 1 94.69 54 VAL B O 1
ATOM 1426 N N . ASN B 1 55 ? -5.34 10.055 -1.335 1 93.69 55 ASN B N 1
ATOM 1427 C CA . ASN B 1 55 ? -6.566 9.445 -0.831 1 93.69 55 ASN B CA 1
ATOM 1428 C C . ASN B 1 55 ? -7.176 10.273 0.299 1 93.69 55 ASN B C 1
ATOM 1430 O O . ASN B 1 55 ? -8.133 9.836 0.941 1 93.69 55 ASN B O 1
ATOM 1434 N N . ARG B 1 56 ? -6.566 11.406 0.558 1 93.12 56 ARG B N 1
ATOM 1435 C CA . ARG B 1 56 ? -7.098 12.266 1.615 1 93.12 56 ARG B CA 1
ATOM 1436 C C . ARG B 1 56 ? -8.5 12.758 1.271 1 93.12 56 ARG B C 1
ATOM 1438 O O . ARG B 1 56 ? -8.758 13.172 0.138 1 93.12 56 ARG B O 1
ATOM 1445 N N . ARG B 1 57 ? -9.375 12.586 2.189 1 89.12 57 ARG B N 1
ATOM 1446 C CA . ARG B 1 57 ? -10.742 13.055 1.987 1 89.12 57 ARG B CA 1
ATOM 1447 C C . ARG B 1 57 ? -10.789 14.57 1.814 1 89.12 57 ARG B C 1
ATOM 1449 O O . ARG B 1 57 ? -10.266 15.312 2.65 1 89.12 57 ARG B O 1
ATOM 1456 N N . ARG B 1 58 ? -11.148 14.969 0.486 1 77.88 58 ARG B N 1
ATOM 1457 C CA . ARG B 1 58 ? -11.289 16.391 0.181 1 77.88 58 ARG B CA 1
ATOM 1458 C C . ARG B 1 58 ? -12.758 16.75 -0.047 1 77.88 58 ARG B C 1
ATOM 1460 O O . ARG B 1 58 ? -13.594 15.875 -0.272 1 77.88 58 ARG B O 1
ATOM 1467 N N . ASN B 1 59 ? -13.055 17.891 0.367 1 66.62 59 ASN B N 1
ATOM 1468 C CA . ASN B 1 59 ? -14.398 18.406 0.112 1 66.62 59 ASN B CA 1
ATOM 1469 C C . ASN B 1 59 ? -14.766 18.297 -1.365 1 66.62 59 ASN B C 1
ATOM 1471 O O . ASN B 1 59 ? -15.938 18.156 -1.708 1 66.62 59 ASN B O 1
ATOM 1475 N N . SER B 1 60 ? -13.703 18.406 -2.203 1 60.44 60 SER B N 1
ATOM 1476 C CA . SER B 1 60 ? -14.039 18.391 -3.623 1 60.44 60 SER B CA 1
ATOM 1477 C C . SER B 1 60 ? -13.984 16.969 -4.184 1 60.44 60 SER B C 1
ATOM 1479 O O . SER B 1 60 ? -13.109 16.188 -3.805 1 60.44 60 SER B O 1
ATOM 1481 N N . SER B 1 61 ? -15.102 16.375 -4.402 1 57.69 61 SER B N 1
ATOM 1482 C CA . SER B 1 61 ? -15.398 15.008 -4.789 1 57.69 61 SER B CA 1
ATOM 1483 C C . SER B 1 61 ? -14.742 14.648 -6.121 1 57.69 61 SER B C 1
ATOM 1485 O O . SER B 1 61 ? -15.258 13.82 -6.871 1 57.69 61 SER B O 1
ATOM 1487 N N . GLY B 1 62 ? -13.75 15.305 -6.574 1 61.59 62 GLY B N 1
ATOM 1488 C CA . GLY B 1 62 ? -13.469 14.836 -7.922 1 61.59 62 GLY B CA 1
ATOM 1489 C C . GLY B 1 62 ? -12.906 13.43 -7.965 1 61.59 62 GLY B C 1
ATOM 1490 O O . GLY B 1 62 ? -12.203 13.016 -7.043 1 61.59 62 GLY B O 1
ATOM 1491 N N . LYS B 1 63 ? -13.484 12.711 -8.742 1 75.06 63 LYS B N 1
ATOM 1492 C CA . LYS B 1 63 ? -13.094 11.32 -8.977 1 75.06 63 LYS B CA 1
ATOM 1493 C C . LYS B 1 63 ? -11.656 11.227 -9.461 1 75.06 63 LYS B C 1
ATOM 1495 O O . LYS B 1 63 ? -11.227 12.016 -10.305 1 75.06 63 LYS B O 1
ATOM 1500 N N . LYS B 1 64 ? -10.789 10.492 -8.789 1 87.06 64 LYS B N 1
ATOM 1501 C CA . LYS B 1 64 ? -9.469 10.148 -9.297 1 87.06 64 LYS B CA 1
ATOM 1502 C C . LYS B 1 64 ? -9.555 9.539 -10.695 1 87.06 64 LYS B C 1
ATOM 1504 O O . LYS B 1 64 ? -10.414 8.695 -10.953 1 87.06 64 LYS B O 1
ATOM 1509 N N . LYS B 1 65 ? -8.766 10.18 -11.594 1 92.62 65 LYS B N 1
ATOM 1510 C CA . LYS B 1 65 ? -8.766 9.648 -12.953 1 92.62 65 LYS B CA 1
ATOM 1511 C C . LYS B 1 65 ? -7.711 8.562 -13.117 1 92.62 65 LYS B C 1
ATOM 1513 O O . LYS B 1 65 ? -6.602 8.68 -12.594 1 92.62 65 LYS B O 1
ATOM 1518 N N . ASP B 1 66 ? -8.062 7.582 -13.805 1 95.38 66 ASP B N 1
ATOM 1519 C CA . ASP B 1 66 ? -7.117 6.512 -14.102 1 95.38 66 ASP B CA 1
ATOM 1520 C C . ASP B 1 66 ? -6.07 6.969 -15.117 1 95.38 66 ASP B C 1
ATOM 1522 O O . ASP B 1 66 ? -6.344 7.84 -15.945 1 95.38 66 ASP B O 1
ATOM 1526 N N . CYS B 1 67 ? -4.953 6.367 -15.078 1 96.38 67 CYS B N 1
ATOM 1527 C CA . CYS B 1 67 ? -3.838 6.785 -15.922 1 96.38 67 CYS B CA 1
ATOM 1528 C C . CYS B 1 67 ? -4.188 6.645 -17.391 1 96.38 67 CYS B C 1
ATOM 1530 O O . CYS B 1 67 ? -3.777 7.469 -18.219 1 96.38 67 CYS B O 1
ATOM 1532 N N . TRP B 1 68 ? -4.965 5.652 -17.734 1 94.94 68 TRP B N 1
ATOM 1533 C CA . TRP B 1 68 ? -5.27 5.445 -19.141 1 94.94 68 TRP B CA 1
ATOM 1534 C C . TRP B 1 68 ? -6.207 6.531 -19.672 1 94.94 68 TRP B C 1
ATOM 1536 O O . TRP B 1 68 ? -6.23 6.812 -20.875 1 94.94 68 TRP B O 1
ATOM 1546 N N . THR B 1 69 ? -6.996 7.074 -18.828 1 94.25 69 THR B N 1
ATOM 1547 C CA . THR B 1 69 ? -7.855 8.18 -19.219 1 94.25 69 THR B CA 1
ATOM 1548 C C . THR B 1 69 ? -7.039 9.453 -19.438 1 94.25 69 THR B C 1
ATOM 1550 O O . THR B 1 69 ? -7.277 10.195 -20.391 1 94.25 69 THR B O 1
ATOM 1553 N N . LEU B 1 70 ? -6.047 9.672 -18.641 1 93.81 70 LEU B N 1
ATOM 1554 C CA . LEU B 1 70 ? -5.25 10.891 -18.688 1 93.81 70 LEU B CA 1
ATOM 1555 C C . LEU B 1 70 ? -4.184 10.805 -19.766 1 93.81 70 LEU B C 1
ATOM 1557 O O . LEU B 1 70 ? -3.902 11.797 -20.453 1 93.81 70 LEU B O 1
ATOM 1561 N N . THR B 1 71 ? -3.654 9.633 -19.969 1 90.94 71 THR B N 1
ATOM 1562 C CA . THR B 1 71 ? -2.523 9.5 -20.891 1 90.94 71 THR B CA 1
ATOM 1563 C C . THR B 1 71 ? -2.963 8.891 -22.203 1 90.94 71 THR B C 1
ATOM 1565 O O . THR B 1 71 ? -2.166 8.773 -23.141 1 90.94 71 THR B O 1
ATOM 1568 N N . LYS B 1 72 ? -4.211 8.453 -22.312 1 91.38 72 LYS B N 1
ATOM 1569 C CA . LYS B 1 72 ? -4.734 7.781 -23.5 1 91.38 72 LYS B CA 1
ATOM 1570 C C . LYS B 1 72 ? -3.947 6.508 -23.797 1 91.38 72 LYS B C 1
ATOM 1572 O O . LYS B 1 72 ? -3.541 6.281 -24.938 1 91.38 72 LYS B O 1
ATOM 1577 N N . CYS B 1 73 ? -3.691 5.789 -22.781 1 92.31 73 CYS B N 1
ATOM 1578 C CA . CYS B 1 73 ? -2.949 4.539 -22.875 1 92.31 73 CYS B CA 1
ATOM 1579 C C . CYS B 1 73 ? -3.752 3.488 -23.641 1 92.31 73 CYS B C 1
ATOM 1581 O O . CYS B 1 73 ? -4.914 3.238 -23.312 1 92.31 73 CYS B O 1
ATOM 1583 N N . ASP B 1 74 ? -3.066 2.828 -24.609 1 88.62 74 ASP B N 1
ATOM 1584 C CA . ASP B 1 74 ? -3.768 1.848 -25.438 1 88.62 74 ASP B CA 1
ATOM 1585 C C . ASP B 1 74 ? -3.363 0.424 -25.062 1 88.62 74 ASP B C 1
ATOM 1587 O O . ASP B 1 74 ? -3.811 -0.54 -25.688 1 88.62 74 ASP B O 1
ATOM 1591 N N . CYS B 1 75 ? -2.559 0.225 -24.078 1 89.12 75 CYS B N 1
ATOM 1592 C CA . CYS B 1 75 ? -2.113 -1.113 -23.703 1 89.12 75 CYS B CA 1
ATOM 1593 C C . CYS B 1 75 ? -2.477 -1.423 -22.25 1 89.12 75 CYS B C 1
ATOM 1595 O O . CYS B 1 75 ? -1.809 -2.227 -21.594 1 89.12 75 CYS B O 1
ATOM 1597 N N . LYS B 1 76 ? -3.527 -0.734 -21.766 1 91.62 76 LYS B N 1
ATOM 1598 C CA . LYS B 1 76 ? -3.879 -0.852 -20.344 1 91.62 76 LYS B CA 1
ATOM 1599 C C . L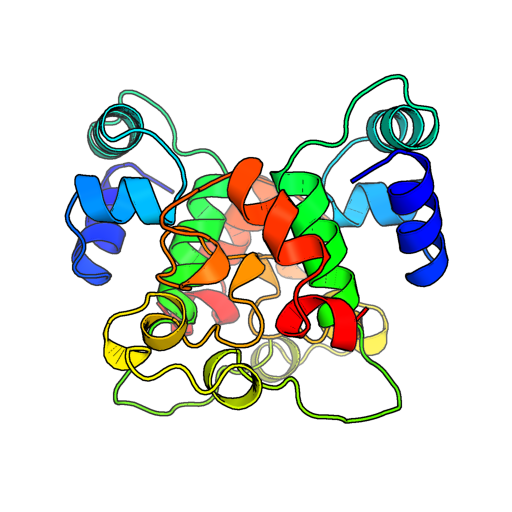YS B 1 76 ? -4.254 -2.287 -20 1 91.62 76 LYS B C 1
ATOM 1601 O O . LYS B 1 76 ? -3.965 -2.758 -18.891 1 91.62 76 LYS B O 1
ATOM 1606 N N . LYS B 1 77 ? -4.785 -3.061 -20.875 1 93.44 77 LYS B N 1
ATOM 1607 C CA . LYS B 1 77 ? -5.312 -4.387 -20.578 1 93.44 77 LYS B CA 1
ATOM 1608 C C . LYS B 1 77 ? -4.195 -5.352 -20.188 1 93.44 77 LYS B C 1
ATOM 1610 O O . LYS B 1 77 ? -4.441 -6.367 -19.531 1 93.44 77 LYS B O 1
ATOM 1615 N N . GLU B 1 78 ? -2.959 -5.012 -20.547 1 93.19 78 GLU B N 1
ATOM 1616 C CA . GLU B 1 78 ? -1.817 -5.863 -20.219 1 93.19 78 GLU B CA 1
ATOM 1617 C C . GLU B 1 78 ? -1.043 -5.316 -19.031 1 93.19 78 GLU B C 1
ATOM 1619 O O . GLU B 1 78 ? -0.083 -5.938 -18.562 1 93.19 78 GLU B O 1
ATOM 1624 N N . CYS B 1 79 ? -1.469 -4.25 -18.562 1 95.06 79 CYS B N 1
ATOM 1625 C CA . CYS B 1 79 ? -0.729 -3.541 -17.531 1 95.06 79 CYS B CA 1
ATOM 1626 C C . CYS B 1 79 ? -1.221 -3.936 -16.141 1 95.06 79 CYS B C 1
ATOM 1628 O O . CYS B 1 79 ? -2.424 -4.094 -15.922 1 95.06 79 CYS B O 1
ATOM 1630 N N . PRO B 1 80 ? -0.345 -4.016 -15.219 1 95.06 80 PRO B N 1
ATOM 1631 C CA . PRO B 1 80 ? -0.754 -4.285 -13.836 1 95.06 80 PRO B CA 1
ATOM 1632 C C . PRO B 1 80 ? -1.722 -3.234 -13.289 1 95.06 80 PRO B C 1
ATOM 1634 O O . PRO B 1 80 ? -2.594 -3.555 -12.484 1 95.06 80 PRO B O 1
ATOM 1637 N N . ALA B 1 81 ? -1.59 -2.037 -13.703 1 95.69 81 ALA B N 1
ATOM 1638 C CA . ALA B 1 81 ? -2.521 -1.006 -13.25 1 95.69 81 ALA B CA 1
ATOM 1639 C C . ALA B 1 81 ? -3.961 -1.385 -13.578 1 95.69 81 ALA B C 1
ATOM 1641 O O . ALA B 1 81 ? -4.879 -1.103 -12.805 1 95.69 81 ALA B O 1
ATOM 1642 N N . TRP B 1 82 ? -4.172 -1.976 -14.766 1 94.88 82 TRP B N 1
ATOM 1643 C CA . TRP B 1 82 ? -5.488 -2.447 -15.18 1 94.88 82 TRP B CA 1
ATOM 1644 C C . TRP B 1 82 ? -5.879 -3.709 -14.414 1 94.88 82 TRP B C 1
ATOM 1646 O O . TRP B 1 82 ? -6.996 -3.807 -13.891 1 94.88 82 TRP B O 1
ATOM 1656 N N . GLU B 1 83 ? -4.949 -4.641 -14.281 1 95.06 83 GLU B N 1
ATOM 1657 C CA . GLU B 1 83 ? -5.203 -5.914 -13.617 1 95.06 83 GLU B CA 1
ATOM 1658 C C . GLU B 1 83 ? -5.613 -5.703 -12.164 1 95.06 83 GLU B C 1
ATOM 1660 O O . GLU B 1 83 ? -6.473 -6.422 -11.648 1 95.06 83 GLU B O 1
ATOM 1665 N N . PHE B 1 84 ? -5.051 -4.723 -11.531 1 95.69 84 PHE B N 1
ATOM 1666 C CA . PHE B 1 84 ? -5.277 -4.547 -10.102 1 95.69 84 PHE B CA 1
ATOM 1667 C C . PHE B 1 84 ? -6.082 -3.283 -9.836 1 95.69 84 PHE B C 1
ATOM 1669 O O . PHE B 1 84 ? -6.02 -2.721 -8.734 1 95.69 84 PHE B O 1
ATOM 1676 N N . GLN B 1 85 ? -6.719 -2.74 -10.836 1 93.19 85 GLN B N 1
ATOM 1677 C CA . GLN B 1 85 ? -7.668 -1.636 -10.734 1 93.19 85 GLN B CA 1
ATOM 1678 C C . GLN B 1 85 ? -7.051 -0.445 -10.008 1 93.19 85 GLN B C 1
ATOM 1680 O O . GLN B 1 85 ? -7.66 0.113 -9.094 1 93.19 85 GLN B O 1
ATOM 1685 N N . ALA B 1 86 ? -5.816 -0.174 -10.438 1 94.81 86 ALA B N 1
ATOM 1686 C CA . ALA B 1 86 ? -5.059 0.873 -9.758 1 94.81 86 ALA B CA 1
ATOM 1687 C C . ALA B 1 86 ? -4.523 1.897 -10.758 1 94.81 86 ALA B C 1
ATOM 1689 O O . ALA B 1 86 ? -3.381 2.346 -10.648 1 94.81 86 ALA B O 1
ATOM 1690 N N . GLY B 1 87 ? -5.379 2.248 -11.719 1 94.44 87 GLY B N 1
ATOM 1691 C CA . GLY B 1 87 ? -4.98 3.256 -12.688 1 94.44 87 GLY B CA 1
ATOM 1692 C C . GLY B 1 87 ? -4.691 4.605 -12.062 1 94.44 87 GLY B C 1
ATOM 1693 O O . GLY B 1 87 ? -3.807 5.332 -12.516 1 94.44 87 GLY B O 1
ATOM 1694 N N . HIS B 1 88 ? -5.406 4.996 -11.008 1 94.44 88 HIS B N 1
ATOM 1695 C CA . HIS B 1 88 ? -5.207 6.254 -10.297 1 94.44 88 HIS B CA 1
ATOM 1696 C C . HIS B 1 88 ? -3.988 6.184 -9.383 1 94.44 88 HIS B C 1
ATOM 1698 O O . HIS B 1 88 ? -3.539 7.207 -8.859 1 94.44 88 HIS B O 1
ATOM 1704 N N . LEU B 1 89 ? -3.482 4.934 -9.203 1 95.62 89 LEU B N 1
ATOM 1705 C CA . LEU B 1 89 ? -2.332 4.684 -8.344 1 95.62 89 LEU B CA 1
ATOM 1706 C C . LEU B 1 89 ? -1.218 3.986 -9.117 1 95.62 89 LEU B C 1
ATOM 1708 O O . LEU B 1 89 ? -0.441 3.221 -8.539 1 95.62 89 LEU B O 1
ATOM 1712 N N . CYS B 1 90 ? -1.126 4.281 -10.469 1 95.81 90 CYS B N 1
ATOM 1713 C CA . CYS B 1 90 ? -0.146 3.562 -11.273 1 95.81 90 CYS B CA 1
ATOM 1714 C C . CYS B 1 90 ? 1.268 3.805 -10.758 1 95.81 90 CYS B C 1
ATOM 1716 O O . CYS B 1 90 ? 2.115 2.912 -10.812 1 95.81 90 CYS B O 1
ATOM 1718 N N . TRP B 1 91 ? 1.535 4.953 -10.219 1 95.06 91 TRP B N 1
ATOM 1719 C CA . TRP B 1 91 ? 2.84 5.309 -9.672 1 95.06 91 TRP B CA 1
ATOM 1720 C C . TRP B 1 91 ? 3.168 4.461 -8.445 1 95.06 91 TRP B C 1
ATOM 1722 O O . TRP B 1 91 ? 4.34 4.242 -8.133 1 95.06 91 TRP B O 1
ATOM 1732 N N . PHE B 1 92 ? 2.211 3.93 -7.777 1 94.75 92 PHE B N 1
ATOM 1733 C CA . PHE B 1 92 ? 2.377 3.139 -6.566 1 94.75 92 PHE B CA 1
ATOM 1734 C C . PHE B 1 92 ? 2.775 1.707 -6.902 1 94.75 92 PHE B C 1
ATOM 1736 O O . PHE B 1 92 ? 3.516 1.069 -6.148 1 94.75 92 PHE B O 1
ATOM 1743 N N . LEU B 1 93 ? 2.357 1.27 -7.996 1 94.12 93 LEU B N 1
ATOM 1744 C CA . LEU B 1 93 ? 2.586 -0.116 -8.391 1 94.12 93 LEU B CA 1
ATOM 1745 C C . LEU B 1 93 ? 3.939 -0.27 -9.078 1 94.12 93 LEU B C 1
ATOM 1747 O O . LEU B 1 93 ? 4.457 0.685 -9.656 1 94.12 93 LEU B O 1
ATOM 1751 N N . ASN B 1 94 ? 4.426 -1.476 -8.992 1 93.06 94 ASN B N 1
ATOM 1752 C CA . ASN B 1 94 ? 5.566 -1.873 -9.805 1 93.06 94 ASN B CA 1
ATOM 1753 C C . ASN B 1 94 ? 5.129 -2.629 -11.055 1 93.06 94 ASN B C 1
ATOM 1755 O O . ASN B 1 94 ? 4.055 -3.234 -11.078 1 93.06 94 ASN B O 1
ATOM 1759 N N . GLY B 1 95 ? 5.977 -2.502 -12.078 1 91.19 95 GLY B N 1
ATOM 1760 C CA . GLY B 1 95 ? 5.793 -3.344 -13.25 1 91.19 95 GLY B CA 1
ATOM 1761 C C . GLY B 1 95 ? 4.824 -2.758 -14.266 1 91.19 95 GLY B C 1
ATOM 1762 O O . GLY B 1 95 ? 4.477 -3.412 -15.25 1 91.19 95 GLY B O 1
ATOM 1763 N N . THR B 1 96 ? 4.34 -1.534 -14.047 1 93.19 96 THR B N 1
ATOM 1764 C CA . THR B 1 96 ? 3.434 -0.917 -15.008 1 93.19 96 THR B CA 1
ATOM 1765 C C . THR B 1 96 ? 4.129 -0.706 -16.359 1 93.19 96 THR B C 1
ATOM 1767 O O . THR B 1 96 ? 5.359 -0.658 -16.422 1 93.19 96 THR B O 1
ATOM 1770 N N . LEU B 1 97 ? 3.348 -0.551 -17.344 1 91.12 97 LEU B N 1
ATOM 1771 C CA . LEU B 1 97 ? 3.9 -0.526 -18.688 1 91.12 97 LEU B CA 1
ATOM 1772 C C . LEU B 1 97 ? 3.803 0.871 -19.281 1 91.12 97 LEU B C 1
ATOM 1774 O O . LEU B 1 97 ? 3.756 1.022 -20.516 1 91.12 97 LEU B O 1
ATOM 1778 N N . CYS B 1 98 ? 3.715 1.758 -18.422 1 90.56 98 CYS B N 1
ATOM 1779 C CA . CYS B 1 98 ? 3.648 3.143 -18.875 1 90.56 98 CYS B CA 1
ATOM 1780 C C . CYS B 1 98 ? 4.828 3.477 -19.781 1 90.56 98 CYS B C 1
ATOM 1782 O O . CYS B 1 98 ? 5.977 3.164 -19.453 1 90.56 98 CYS B O 1
ATOM 1784 N N . ALA B 1 99 ? 4.559 4.16 -20.875 1 82 99 ALA B N 1
ATOM 1785 C CA . ALA B 1 99 ? 5.582 4.5 -21.859 1 82 99 ALA B CA 1
ATOM 1786 C C . ALA B 1 99 ? 6.637 5.426 -21.266 1 82 99 ALA B C 1
ATOM 1788 O O . ALA B 1 99 ? 7.82 5.32 -21.578 1 82 99 ALA B O 1
ATOM 1789 N N . CYS B 1 100 ? 6.273 6.23 -20.297 1 82.31 100 CYS B N 1
ATOM 1790 C CA . CYS B 1 100 ? 7.176 7.227 -19.719 1 82.31 100 CYS B CA 1
ATOM 1791 C C . CYS B 1 100 ? 8.234 6.562 -18.844 1 82.31 100 CYS B C 1
ATOM 1793 O O . CYS B 1 100 ? 9.352 7.059 -18.734 1 82.31 100 CYS B O 1
ATOM 1795 N N . THR B 1 101 ? 7.859 5.43 -18.266 1 83.44 101 THR B N 1
ATOM 1796 C CA . THR B 1 101 ? 8.805 4.809 -17.344 1 83.44 101 THR B CA 1
ATOM 1797 C C . THR B 1 101 ? 9.758 3.885 -18.078 1 83.44 101 THR B C 1
ATOM 1799 O O . THR B 1 101 ? 10.844 3.564 -17.578 1 83.44 101 THR B O 1
ATOM 1802 N N . ALA B 1 102 ? 9.352 3.504 -19.328 1 73.12 102 ALA B N 1
ATOM 1803 C CA . ALA B 1 102 ? 10.211 2.723 -20.219 1 73.12 102 ALA B CA 1
ATOM 1804 C C . ALA B 1 102 ? 10.781 1.507 -19.484 1 73.12 102 ALA B C 1
ATOM 1806 O O . ALA B 1 102 ? 11.984 1.259 -19.531 1 73.12 102 ALA B O 1
ATOM 1807 N N . GLY B 1 103 ? 9.93 0.923 -18.688 1 77.12 103 GLY B N 1
ATOM 1808 C CA . GLY B 1 103 ? 10.367 -0.304 -18.031 1 77.12 103 GLY B CA 1
ATOM 1809 C C . GLY B 1 103 ? 11.164 -0.059 -16.766 1 77.12 103 GLY B C 1
ATOM 1810 O O . GLY B 1 103 ? 11.555 -1.005 -16.078 1 77.12 103 GLY B O 1
ATOM 1811 N N . GLN B 1 104 ? 11.516 1.168 -16.453 1 83.12 104 GLN B N 1
ATOM 1812 C CA . GLN B 1 104 ? 12.227 1.5 -15.219 1 83.12 104 GLN B CA 1
ATOM 1813 C C . GLN B 1 104 ? 11.383 1.167 -13.984 1 83.12 104 GLN B C 1
ATOM 1815 O O . GLN B 1 104 ? 10.148 1.104 -14.07 1 83.12 104 GLN B O 1
ATOM 1820 N N . GLU B 1 105 ? 12.109 0.849 -12.898 1 85.56 105 GLU B N 1
ATOM 1821 C CA . GLU B 1 105 ? 11.445 0.527 -11.633 1 85.56 105 GLU B CA 1
ATOM 1822 C C . GLU B 1 105 ? 12.094 1.256 -10.469 1 85.56 105 GLU B C 1
ATOM 1824 O O . GLU B 1 105 ? 13.102 1.944 -10.641 1 85.56 105 GLU B O 1
ATOM 1829 N N . GLY B 1 106 ? 11.398 1.214 -9.352 1 86.44 106 GLY B N 1
ATOM 1830 C CA . GLY B 1 106 ? 11.984 1.769 -8.148 1 86.44 106 GLY B CA 1
ATOM 1831 C C . GLY B 1 106 ? 12.164 3.273 -8.203 1 86.44 106 GLY B C 1
ATOM 1832 O O . GLY B 1 106 ? 11.219 4.004 -8.516 1 86.44 106 GLY B O 1
ATOM 1833 N N . LYS B 1 107 ? 13.422 3.703 -7.91 1 88.94 107 LYS B N 1
ATOM 1834 C CA . LYS B 1 107 ? 13.727 5.129 -7.812 1 88.94 107 LYS B CA 1
ATOM 1835 C C . LYS B 1 107 ? 13.617 5.809 -9.172 1 88.94 107 LYS B C 1
ATOM 1837 O O . LYS B 1 107 ? 13.148 6.941 -9.273 1 88.94 107 LYS B O 1
ATOM 1842 N N . GLU B 1 108 ? 14.039 5.098 -10.25 1 91.88 108 GLU B N 1
ATOM 1843 C CA . GLU B 1 108 ? 13.992 5.664 -11.594 1 91.88 108 GLU B CA 1
ATOM 1844 C C . GLU B 1 108 ? 12.547 5.887 -12.047 1 91.88 108 GLU B C 1
ATOM 1846 O O . GLU B 1 108 ? 12.234 6.906 -12.656 1 91.88 108 GLU B O 1
ATOM 1851 N N . LYS B 1 109 ? 11.727 5.027 -11.727 1 93.88 109 LYS B N 1
ATOM 1852 C CA . LYS B 1 109 ? 10.312 5.191 -12.055 1 93.88 109 LYS B CA 1
ATOM 1853 C C . LYS B 1 109 ? 9.719 6.391 -11.32 1 93.88 109 LYS B C 1
ATOM 1855 O O . LYS B 1 109 ? 9.008 7.199 -11.922 1 93.88 109 LYS B O 1
ATOM 1860 N N . MET B 1 110 ? 10.023 6.523 -10.094 1 93.94 110 MET B N 1
ATOM 1861 C CA . MET B 1 110 ? 9.422 7.586 -9.289 1 93.94 110 MET B CA 1
ATOM 1862 C C . MET B 1 110 ? 9.898 8.961 -9.75 1 93.94 110 MET B C 1
ATOM 1864 O O . MET B 1 110 ? 9.164 9.945 -9.648 1 93.94 110 MET B O 1
ATOM 1868 N N . GLU B 1 111 ? 11.102 8.961 -10.234 1 94 111 GLU B N 1
ATOM 1869 C CA . GLU B 1 111 ? 11.609 10.219 -10.773 1 94 111 GLU B CA 1
ATOM 1870 C C . GLU B 1 111 ? 10.734 10.727 -11.914 1 94 111 GLU B C 1
ATOM 1872 O O . GLU B 1 111 ? 10.523 11.938 -12.047 1 94 111 GLU B O 1
ATOM 1877 N N . ILE B 1 112 ? 10.219 9.852 -12.688 1 94.38 112 ILE B N 1
ATOM 1878 C CA . ILE B 1 112 ? 9.328 10.195 -13.789 1 94.38 112 ILE B CA 1
ATOM 1879 C C . ILE B 1 112 ? 7.922 10.477 -13.258 1 94.38 112 ILE B C 1
ATOM 1881 O O . ILE B 1 112 ? 7.309 11.484 -13.609 1 94.38 112 ILE B O 1
ATOM 1885 N N . CYS B 1 113 ? 7.441 9.664 -12.391 1 95.25 113 CYS B N 1
ATOM 1886 C CA . CYS B 1 113 ? 6.074 9.734 -11.891 1 95.25 113 CYS B CA 1
ATOM 1887 C C . CYS B 1 113 ? 5.859 11.008 -11.078 1 95.25 113 CYS B C 1
ATOM 1889 O O . CYS B 1 113 ? 4.754 11.555 -11.055 1 95.25 113 CYS B O 1
ATOM 1891 N N . ARG B 1 114 ? 6.875 11.547 -10.523 1 95.06 114 ARG B N 1
ATOM 1892 C CA . ARG B 1 114 ? 6.777 12.75 -9.703 1 95.06 114 ARG B CA 1
ATOM 1893 C C . ARG B 1 114 ? 6.316 13.938 -10.531 1 95.06 114 ARG B C 1
ATOM 1895 O O . ARG B 1 114 ? 5.805 14.922 -9.984 1 95.06 114 ARG B O 1
ATOM 1902 N N . THR B 1 115 ? 6.523 13.867 -11.797 1 94.56 115 THR B N 1
ATOM 1903 C CA . THR B 1 115 ? 6.152 14.977 -12.664 1 94.56 115 THR B CA 1
ATOM 1904 C C . THR B 1 115 ? 4.969 14.602 -13.547 1 94.56 115 THR B C 1
ATOM 1906 O O . THR B 1 115 ? 4.508 15.414 -14.359 1 94.56 115 THR B O 1
ATOM 1909 N N . CYS B 1 116 ? 4.539 13.422 -13.484 1 95.25 116 CYS B N 1
ATOM 1910 C CA . CYS B 1 116 ? 3.434 12.922 -14.297 1 95.25 116 CYS B CA 1
ATOM 1911 C C . CYS B 1 116 ? 2.098 13.445 -13.773 1 95.25 116 CYS B C 1
ATOM 1913 O O . CYS B 1 116 ? 1.883 13.516 -12.562 1 95.25 116 CYS B O 1
ATOM 1915 N N . GLU B 1 117 ? 1.141 13.711 -14.648 1 94.81 117 GLU B N 1
ATOM 1916 C CA . GLU B 1 117 ? -0.142 14.32 -14.312 1 94.81 117 GLU B CA 1
ATOM 1917 C C . GLU B 1 117 ? -0.992 13.383 -13.461 1 94.81 117 GLU B C 1
ATOM 1919 O O . GLU B 1 117 ? -1.802 13.844 -12.648 1 94.81 117 GLU B O 1
ATOM 1924 N N . VAL B 1 118 ? -0.831 12.094 -13.555 1 95.19 118 VAL B N 1
ATOM 1925 C CA . VAL B 1 118 ? -1.635 11.148 -12.789 1 95.19 118 VAL B CA 1
ATOM 1926 C C . VAL B 1 118 ? -1.434 11.391 -11.297 1 95.19 118 VAL B C 1
ATOM 1928 O O . VAL B 1 118 ? -2.398 11.391 -10.531 1 95.19 118 VAL B O 1
ATOM 1931 N N . LEU B 1 119 ? -0.206 11.609 -10.945 1 95.81 119 LEU B N 1
ATOM 1932 C CA . LEU B 1 119 ? 0.1 11.852 -9.539 1 95.81 119 LEU B CA 1
ATOM 1933 C C . LEU B 1 119 ? -0.061 13.328 -9.195 1 95.81 119 LEU B C 1
ATOM 1935 O O . LEU B 1 119 ? -0.745 13.672 -8.227 1 95.81 119 LEU B O 1
ATOM 1939 N N . THR B 1 120 ? 0.448 14.266 -10.016 1 95.31 120 THR B N 1
ATOM 1940 C CA . THR B 1 120 ? 0.552 15.672 -9.672 1 95.31 120 THR B CA 1
ATOM 1941 C C . THR B 1 120 ? -0.829 16.328 -9.617 1 95.31 120 THR B C 1
ATOM 1943 O O . THR B 1 120 ? -1.054 17.25 -8.844 1 95.31 120 THR B O 1
ATOM 1946 N N . SER B 1 121 ? -1.791 15.812 -10.406 1 93.38 121 SER B N 1
ATOM 1947 C CA . SER B 1 121 ? -3.119 16.406 -10.43 1 93.38 121 SER B CA 1
ATOM 1948 C C . SER B 1 121 ? -3.869 16.156 -9.125 1 93.38 121 SER B C 1
ATOM 1950 O O . SER B 1 121 ? -4.871 16.812 -8.844 1 93.38 121 SER B O 1
ATOM 1952 N N . GLN B 1 122 ? -3.324 15.242 -8.336 1 91.44 122 GLN B N 1
ATOM 1953 C CA . GLN B 1 122 ? -4.008 14.867 -7.102 1 91.44 122 GLN B CA 1
ATOM 1954 C C . GLN B 1 122 ? -3.275 15.414 -5.879 1 91.44 122 GLN B C 1
ATOM 1956 O O . GLN B 1 122 ? -3.723 15.219 -4.746 1 91.44 122 GLN B O 1
ATOM 1961 N N . LEU B 1 123 ? -2.1 15.992 -6.078 1 91.62 123 LEU B N 1
ATOM 1962 C CA . LEU B 1 123 ? -1.292 16.469 -4.965 1 91.62 123 LEU B CA 1
ATOM 1963 C C . LEU B 1 123 ? -1.623 17.938 -4.645 1 91.62 123 LEU B C 1
ATOM 1965 O O . LEU B 1 123 ? -2.031 18.688 -5.531 1 91.62 123 LEU B O 1
#